Protein AF-A0A2S5TH30-F1 (afdb_monomer)

Organism: NCBI:txid2086571

Solvent-accessible surface area (backbone atoms only — not comparable to full-atom values): 10130 Å² total; per-residue (Å²): 42,55,69,55,43,53,50,29,45,53,54,52,48,52,51,48,36,58,73,77,39,66,76,41,43,79,48,92,63,56,72,91,60,35,63,92,82,47,46,34,29,38,31,71,86,50,93,68,28,24,36,40,41,32,44,38,63,34,84,82,69,33,46,30,35,40,42,34,37,31,37,14,49,78,62,53,83,72,84,52,96,57,82,58,44,88,59,54,82,88,38,73,72,38,68,73,44,57,59,44,39,35,48,49,41,71,75,47,78,88,80,89,57,98,60,54,47,51,64,78,47,63,40,68,72,47,90,48,66,67,46,32,50,52,48,55,58,57,63,71,56,82,70,53,70,65,60,24,34,62,69,41,46,66,57,50,52,51,50,54,48,47,34,65,75,48,43,52,56,46,48,53,55,54,56,62,74,73,109

Mean predicted aligned error: 3.92 Å

pLDDT: mean 92.51, std 7.54, range [57.59, 98.75]

Secondary structure (DSSP, 8-state):
--HHHHHHHHHHHHHHHHHH-TT-EEE---TTTS-TT-EEEEE--SSS-EEEEEEEE-SSS-SEEEEEEEEETTSSS---SSSS-SS-TTSHHHHH-SEEEEEGGGGS---S-SSSSEES-GGGG-S-HHHHHHHHHHTTSPPPHHHHHHHHHHHHHHHHHHIIIIIHHHHHHHHHTT-

Foldseek 3Di:
DAPLLLVLQVVLLVVCCVPPVVLWDWDDDDVQADPPSKIWTWRQPAPQWIWIWIWAQDPPPFRWIWIKTATASVHDRDPDPDPQDPDDLPDPVQLPDNTHIDTLLVVDPDPVAPDSTQGLQSLCVDPDPVSVVVVVVVSVDDDDNVRSNVSNVVRSVVVVVSCVPPRVVSNVVSSVVND

Radius of gyration: 16.74 Å; Cα contacts (8 Å, |Δi|>4): 263; chains: 1; bounding box: 40×34×46 Å

Structure (mmCIF, N/CA/C/O backbone):
data_AF-A0A2S5TH30-F1
#
_entry.id   AF-A0A2S5TH30-F1
#
loop_
_atom_site.group_PDB
_atom_site.id
_atom_site.type_symbol
_atom_site.label_atom_id
_atom_site.label_alt_id
_atom_site.label_comp_id
_atom_site.label_asym_id
_atom_site.label_entity_id
_atom_site.label_seq_id
_atom_site.pdbx_PDB_ins_code
_atom_site.Cartn_x
_atom_site.Cartn_y
_atom_site.Cartn_z
_atom_site.occupancy
_atom_site.B_iso_or_equiv
_atom_site.auth_seq_id
_atom_site.auth_comp_id
_atom_site.auth_asym_id
_atom_site.auth_atom_id
_atom_site.pdbx_PDB_model_num
ATOM 1 N N . MET A 1 1 ? -2.660 1.233 14.590 1.00 87.75 1 MET A N 1
ATOM 2 C CA . MET A 1 1 ? -4.070 1.428 14.169 1.00 87.75 1 MET A CA 1
ATOM 3 C C . MET A 1 1 ? -5.035 0.626 15.040 1.00 87.75 1 MET A C 1
ATOM 5 O O . MET A 1 1 ? -4.739 -0.520 15.368 1.00 87.75 1 MET A O 1
ATOM 9 N N . ARG A 1 2 ? -6.202 1.195 15.389 1.00 89.25 2 ARG A N 1
ATOM 10 C CA . ARG A 1 2 ? -7.304 0.477 16.066 1.00 89.25 2 ARG A CA 1
ATOM 11 C C . ARG A 1 2 ? -7.704 -0.798 15.318 1.00 89.25 2 ARG A C 1
ATOM 13 O O . ARG A 1 2 ? -7.689 -0.841 14.087 1.00 89.25 2 ARG A O 1
ATOM 20 N N . LYS A 1 3 ? -8.109 -1.837 16.054 1.00 90.62 3 LYS A N 1
ATOM 21 C CA . LYS A 1 3 ? -8.447 -3.153 15.484 1.00 90.62 3 LYS A CA 1
ATOM 22 C C . LYS A 1 3 ? -9.591 -3.063 14.472 1.00 90.62 3 LYS A C 1
ATOM 24 O O . LYS A 1 3 ? -9.526 -3.699 13.419 1.00 90.62 3 LYS A O 1
ATOM 29 N N . GLU A 1 4 ? -10.613 -2.278 14.788 1.00 93.25 4 GLU A N 1
ATOM 30 C CA . GLU A 1 4 ? -11.811 -2.063 13.979 1.00 93.25 4 GLU A CA 1
ATOM 31 C C . GLU A 1 4 ? -11.456 -1.389 12.652 1.00 93.25 4 GLU A C 1
ATOM 33 O O . GLU A 1 4 ? -11.849 -1.870 11.590 1.00 93.25 4 GLU A O 1
ATOM 38 N N . TYR A 1 5 ? -10.631 -0.340 12.702 1.00 94.12 5 TYR A N 1
ATOM 39 C CA . TYR A 1 5 ? -10.093 0.320 11.515 1.00 94.12 5 TYR A CA 1
ATOM 40 C C . TYR A 1 5 ? -9.194 -0.599 10.701 1.00 94.12 5 TYR A C 1
ATOM 42 O O . TYR A 1 5 ? -9.354 -0.672 9.490 1.00 94.12 5 TYR A O 1
ATOM 50 N N . GLY A 1 6 ? -8.311 -1.370 11.339 1.00 94.56 6 GLY A N 1
ATOM 51 C CA . GLY A 1 6 ? -7.455 -2.317 10.625 1.00 94.56 6 GLY A CA 1
ATOM 52 C C . GLY A 1 6 ? -8.261 -3.394 9.899 1.00 94.56 6 GLY A C 1
ATOM 53 O O . GLY A 1 6 ? -7.914 -3.790 8.787 1.00 94.56 6 GLY A O 1
ATOM 54 N N . ALA A 1 7 ? -9.351 -3.870 10.506 1.00 95.50 7 ALA A N 1
ATOM 55 C CA . ALA A 1 7 ? -10.270 -4.804 9.864 1.00 95.50 7 ALA A CA 1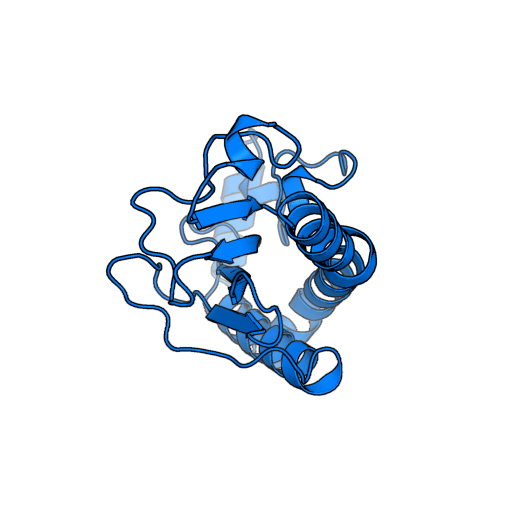
ATOM 56 C C . ALA A 1 7 ? -11.011 -4.153 8.687 1.00 95.50 7 ALA A C 1
ATOM 58 O O . ALA A 1 7 ? -11.010 -4.723 7.596 1.00 95.50 7 ALA A O 1
ATOM 59 N N . ALA A 1 8 ? -11.579 -2.960 8.891 1.00 97.38 8 ALA A N 1
ATOM 60 C CA . ALA A 1 8 ? -12.262 -2.199 7.849 1.00 97.38 8 ALA A CA 1
ATOM 61 C C . ALA A 1 8 ? -11.341 -1.890 6.661 1.00 97.38 8 ALA A C 1
ATOM 63 O O . ALA A 1 8 ? -11.720 -2.139 5.522 1.00 97.38 8 ALA A O 1
ATOM 64 N N . LEU A 1 9 ? -10.117 -1.427 6.928 1.00 98.12 9 LEU A N 1
ATOM 65 C CA . LEU A 1 9 ? -9.097 -1.126 5.927 1.00 98.12 9 LEU A CA 1
ATOM 66 C C . LEU A 1 9 ? -8.823 -2.335 5.038 1.00 98.12 9 LEU A C 1
ATOM 68 O O . LEU A 1 9 ? -8.929 -2.233 3.822 1.00 98.12 9 LEU A O 1
ATOM 72 N N . ARG A 1 10 ? -8.511 -3.493 5.630 1.00 97.81 10 ARG A N 1
ATOM 73 C CA . ARG A 1 10 ? -8.211 -4.704 4.854 1.00 97.81 10 ARG A CA 1
ATOM 74 C C . ARG A 1 10 ? -9.408 -5.176 4.033 1.00 97.81 10 ARG A C 1
ATOM 76 O O . ARG A 1 10 ? -9.220 -5.582 2.894 1.00 97.81 10 ARG A O 1
ATOM 83 N N . GLU A 1 11 ? -10.615 -5.126 4.596 1.00 98.19 11 GLU A N 1
ATOM 84 C CA . GLU A 1 11 ? -11.841 -5.533 3.898 1.00 98.19 11 GLU A CA 1
ATOM 85 C C . GLU A 1 11 ? -12.137 -4.615 2.703 1.00 98.19 11 GLU A C 1
ATOM 87 O O . GLU A 1 11 ? -12.377 -5.095 1.596 1.00 98.19 11 GLU A O 1
ATOM 92 N N . LEU A 1 12 ? -12.080 -3.299 2.918 1.00 98.62 12 LEU A N 1
ATOM 93 C CA . LEU A 1 12 ? -12.298 -2.291 1.884 1.00 98.62 12 LEU A CA 1
ATOM 94 C C . LEU A 1 12 ? -11.240 -2.369 0.788 1.00 98.62 12 LEU A C 1
ATOM 96 O O . LEU A 1 12 ? -11.580 -2.421 -0.391 1.00 98.62 12 LEU A O 1
ATOM 100 N N . PHE A 1 13 ? -9.968 -2.424 1.177 1.00 98.56 13 PHE A N 1
ATOM 101 C CA . PHE A 1 13 ? -8.856 -2.462 0.240 1.00 98.56 13 PHE A CA 1
ATOM 102 C C . PHE A 1 13 ? -8.888 -3.733 -0.614 1.00 98.56 13 PHE A C 1
ATOM 104 O O . PHE A 1 13 ? -8.791 -3.647 -1.833 1.00 98.56 13 PHE A O 1
ATOM 111 N N . ALA A 1 14 ? -9.105 -4.906 -0.006 1.00 98.44 14 ALA A N 1
ATOM 112 C CA . ALA A 1 14 ? -9.215 -6.166 -0.742 1.00 98.44 14 ALA A CA 1
ATOM 113 C C . ALA A 1 14 ? -10.413 -6.174 -1.706 1.00 98.44 14 ALA A C 1
ATOM 115 O O . ALA A 1 14 ? -10.298 -6.661 -2.832 1.00 98.44 14 ALA A O 1
ATOM 116 N N . ALA A 1 15 ? -11.554 -5.605 -1.296 1.00 98.38 15 ALA A N 1
ATOM 117 C CA . ALA A 1 15 ? -12.715 -5.470 -2.172 1.00 98.38 15 ALA A CA 1
ATOM 118 C C . ALA A 1 15 ? -12.395 -4.605 -3.401 1.00 98.38 15 ALA A C 1
ATOM 120 O O . ALA A 1 15 ? -12.656 -5.036 -4.521 1.00 98.38 15 ALA A O 1
ATOM 121 N N . ARG A 1 16 ? -11.771 -3.438 -3.197 1.00 98.31 16 ARG A N 1
ATOM 122 C CA . ARG A 1 16 ? -11.368 -2.518 -4.271 1.00 98.31 16 ARG A CA 1
ATOM 123 C C . ARG A 1 16 ? -10.307 -3.138 -5.190 1.00 98.31 16 ARG A C 1
ATOM 125 O O . ARG A 1 16 ? -10.449 -3.059 -6.406 1.00 98.31 16 ARG A O 1
ATOM 132 N N . MET A 1 17 ? -9.306 -3.836 -4.638 1.00 98.44 17 MET A N 1
ATOM 133 C CA . MET A 1 17 ? -8.313 -4.584 -5.430 1.00 98.44 17 MET A CA 1
ATOM 134 C C . MET A 1 17 ? -9.002 -5.579 -6.365 1.00 98.44 17 MET A C 1
ATOM 136 O O . MET A 1 17 ? -8.733 -5.590 -7.563 1.00 98.44 17 MET A O 1
ATOM 140 N N . LYS A 1 18 ? -9.950 -6.3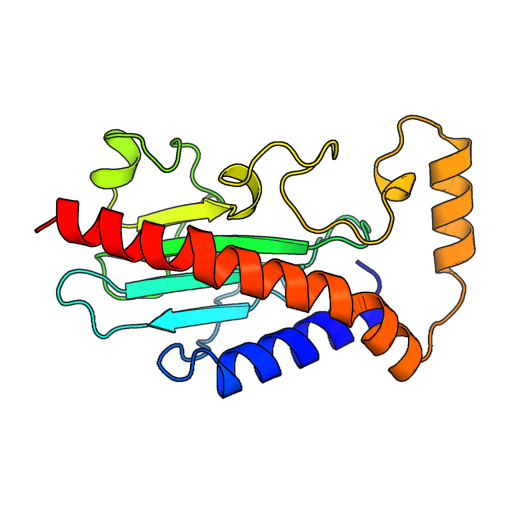64 -5.841 1.00 98.06 18 LYS A N 1
ATOM 141 C CA . LYS A 1 18 ? -10.691 -7.355 -6.627 1.00 98.06 18 LYS A CA 1
ATOM 142 C C . LYS A 1 18 ? -11.537 -6.724 -7.738 1.00 98.06 18 LYS A C 1
ATOM 144 O O . LYS A 1 18 ? -11.663 -7.326 -8.801 1.00 98.06 18 LYS A O 1
ATOM 149 N N . THR A 1 19 ? -12.157 -5.569 -7.494 1.00 98.06 19 THR A N 1
ATOM 150 C CA . THR A 1 19 ? -13.070 -4.943 -8.462 1.00 98.06 19 THR A CA 1
ATOM 151 C C . THR A 1 19 ? -12.361 -4.082 -9.499 1.00 98.06 19 THR A C 1
ATOM 153 O O . THR A 1 19 ? -12.755 -4.099 -10.659 1.00 98.06 19 THR A O 1
ATOM 156 N N . GLU A 1 20 ? -11.340 -3.323 -9.103 1.00 98.00 20 GLU A N 1
ATOM 157 C CA . GLU A 1 20 ? -10.690 -2.332 -9.975 1.00 98.00 20 GLU A CA 1
ATOM 158 C C . GLU A 1 20 ? -9.361 -2.796 -10.547 1.00 98.00 20 GLU A C 1
ATOM 160 O O . GLU A 1 20 ? -8.982 -2.355 -11.628 1.00 98.00 20 GLU A O 1
ATOM 165 N N . LEU A 1 21 ? -8.652 -3.680 -9.845 1.00 97.75 21 LEU A N 1
ATOM 166 C CA . LEU A 1 21 ? -7.325 -4.153 -10.226 1.00 97.75 21 LEU A CA 1
ATOM 167 C C . LEU A 1 21 ? -7.297 -5.692 -10.300 1.00 97.75 21 LEU A C 1
ATOM 169 O O . LEU A 1 21 ? -6.454 -6.316 -9.662 1.00 97.75 21 LEU A O 1
ATOM 173 N N . PRO A 1 22 ? -8.176 -6.340 -11.093 1.00 97.19 22 PRO A N 1
ATOM 174 C CA . PRO A 1 22 ? -8.346 -7.798 -11.075 1.00 97.19 22 PRO A CA 1
ATOM 175 C C . PRO A 1 22 ? -7.110 -8.587 -11.535 1.00 97.19 22 PRO A C 1
ATOM 177 O O . PRO A 1 22 ? -6.985 -9.764 -11.213 1.00 97.19 22 PRO A O 1
ATOM 180 N N . ALA A 1 23 ? -6.188 -7.952 -12.268 1.00 97.12 23 ALA A N 1
ATOM 181 C CA . ALA A 1 23 ? -4.901 -8.545 -12.641 1.00 97.12 23 ALA A CA 1
ATOM 182 C C . ALA A 1 23 ? -3.924 -8.672 -11.453 1.00 97.12 23 ALA A C 1
ATOM 184 O O . ALA A 1 23 ? -2.906 -9.351 -11.559 1.00 97.12 23 ALA A O 1
ATOM 185 N N . TRP A 1 24 ? -4.218 -8.016 -10.328 1.00 98.12 24 TRP A N 1
ATOM 186 C CA . TRP A 1 24 ? -3.404 -8.037 -9.121 1.00 98.12 24 TRP A CA 1
ATOM 187 C C . TRP A 1 24 ? -3.980 -9.039 -8.126 1.00 98.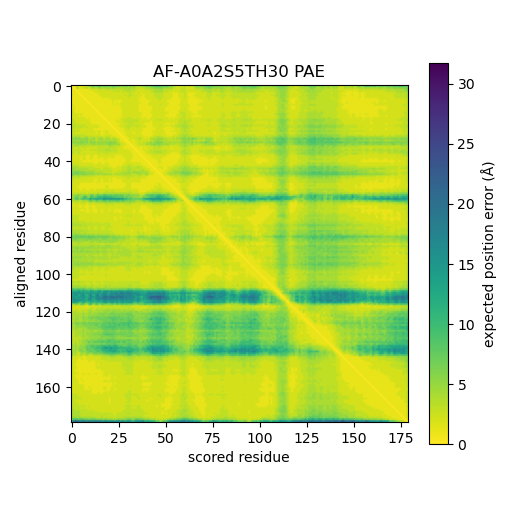12 24 TRP A C 1
ATOM 189 O O . TRP A 1 24 ? -5.024 -8.810 -7.511 1.00 98.12 24 TRP A O 1
ATOM 199 N N . ARG A 1 25 ? -3.285 -10.160 -7.937 1.00 97.75 25 ARG A N 1
ATOM 200 C CA . ARG A 1 25 ? -3.703 -11.214 -7.005 1.00 97.75 25 ARG A CA 1
ATOM 201 C C . ARG A 1 25 ? -3.049 -11.033 -5.644 1.00 97.75 25 ARG A C 1
ATOM 203 O O . ARG A 1 25 ? -1.858 -10.742 -5.557 1.00 97.75 25 ARG A O 1
ATOM 210 N N . GLU A 1 26 ? -3.814 -11.246 -4.578 1.00 98.25 26 GLU A N 1
ATOM 211 C CA . GLU A 1 26 ? -3.249 -11.333 -3.231 1.00 98.25 26 GLU A CA 1
ATOM 212 C C . GLU A 1 26 ? -2.362 -12.580 -3.132 1.00 98.25 26 GLU A C 1
ATOM 214 O O . GLU A 1 26 ? -2.734 -13.665 -3.592 1.00 98.25 26 GLU A O 1
ATOM 219 N N . VAL A 1 27 ? -1.186 -12.433 -2.528 1.00 97.62 27 VAL A N 1
ATOM 220 C CA . VAL A 1 27 ? -0.280 -13.545 -2.231 1.00 97.62 27 VAL A CA 1
ATOM 221 C C . VAL A 1 27 ? 0.068 -13.551 -0.743 1.00 97.62 27 VAL A C 1
ATOM 223 O O . VAL A 1 27 ? 0.091 -12.490 -0.111 1.00 97.62 27 VAL A O 1
ATOM 226 N N . PRO A 1 28 ? 0.357 -14.725 -0.153 1.00 95.62 28 PRO A N 1
ATOM 227 C CA . PRO A 1 28 ? 0.792 -14.791 1.233 1.00 95.62 28 PRO A CA 1
ATOM 228 C C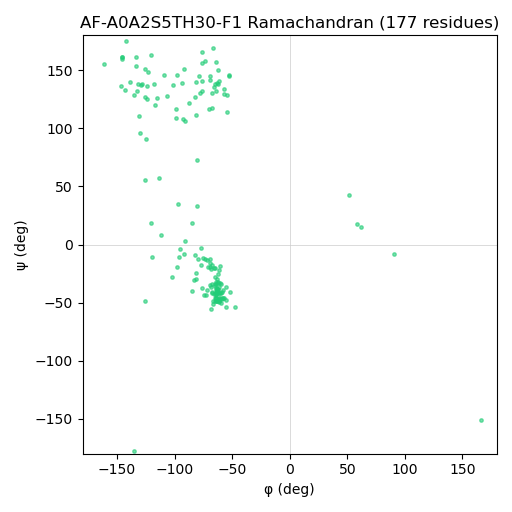 . PRO A 1 28 ? 2.042 -13.937 1.465 1.00 95.62 28 PRO A C 1
ATOM 230 O O . PRO A 1 28 ? 3.034 -14.078 0.756 1.00 95.62 28 PRO A O 1
ATOM 233 N N . ALA A 1 29 ? 1.988 -13.082 2.485 1.00 92.06 29 ALA A N 1
ATOM 234 C CA . ALA A 1 29 ? 3.092 -12.237 2.923 1.00 92.06 29 ALA A CA 1
ATOM 235 C C . ALA A 1 29 ? 3.881 -12.962 4.040 1.00 92.06 29 ALA A C 1
ATOM 237 O O . ALA A 1 29 ? 3.349 -13.129 5.145 1.00 92.06 29 ALA A O 1
ATOM 238 N N . PRO A 1 30 ? 5.109 -13.456 3.787 1.00 92.25 30 PRO A N 1
ATOM 239 C CA . PRO A 1 30 ? 5.885 -14.198 4.774 1.00 92.25 30 PRO A CA 1
ATOM 240 C C . PRO A 1 30 ? 6.247 -13.315 5.967 1.00 92.25 30 PRO A C 1
ATOM 242 O O . PRO A 1 30 ? 6.789 -12.225 5.802 1.00 92.25 30 PRO A O 1
ATOM 245 N N . LYS A 1 31 ? 6.020 -13.818 7.184 1.00 90.00 31 LYS A N 1
ATOM 246 C CA . LYS A 1 31 ? 6.262 -13.066 8.431 1.00 90.00 31 LYS A CA 1
ATOM 247 C C . LYS A 1 31 ? 7.717 -12.629 8.632 1.00 90.00 31 LYS A C 1
ATOM 249 O O . LYS A 1 31 ? 7.969 -11.750 9.443 1.00 90.00 31 LYS A O 1
ATOM 254 N N . THR A 1 32 ? 8.662 -13.247 7.923 1.00 93.62 32 THR A N 1
ATOM 255 C CA . THR A 1 32 ? 10.080 -12.864 7.940 1.00 93.62 32 THR A CA 1
ATOM 256 C C . THR A 1 32 ? 10.300 -11.462 7.371 1.00 93.62 32 THR A C 1
ATOM 258 O O . THR A 1 32 ? 11.164 -10.742 7.855 1.00 93.62 32 THR A O 1
ATOM 261 N N . TRP A 1 33 ? 9.503 -11.066 6.373 1.00 93.38 33 TRP A N 1
ATOM 262 C CA . TRP A 1 33 ? 9.696 -9.826 5.606 1.00 93.38 33 TRP A CA 1
ATOM 263 C C . TRP A 1 33 ? 8.506 -8.862 5.711 1.00 93.38 33 TRP A C 1
ATOM 265 O O . TRP A 1 33 ? 8.589 -7.707 5.286 1.00 93.38 33 TRP A O 1
ATOM 275 N N . PHE A 1 34 ? 7.391 -9.332 6.276 1.00 94.94 34 PHE A N 1
ATOM 276 C CA . PHE A 1 34 ? 6.127 -8.610 6.357 1.00 94.94 34 PHE A CA 1
ATOM 277 C C . PHE A 1 34 ? 5.566 -8.595 7.776 1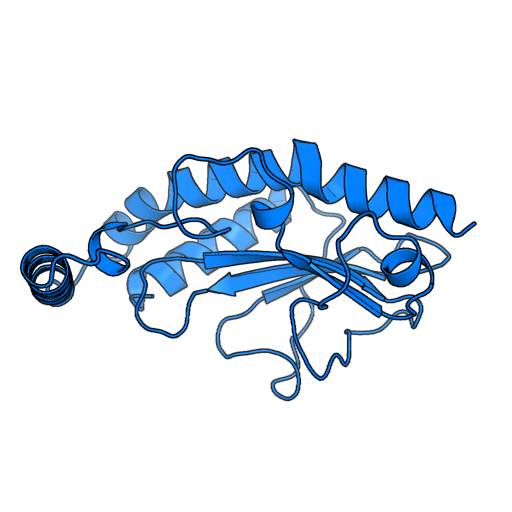.00 94.94 34 PHE A C 1
ATOM 279 O O . PHE A 1 34 ? 5.557 -9.609 8.481 1.00 94.94 34 PHE A O 1
ATOM 286 N N . PHE A 1 35 ? 5.064 -7.432 8.187 1.00 92.56 35 PHE A N 1
ATOM 287 C CA . PHE A 1 35 ? 4.467 -7.240 9.501 1.00 92.56 35 PHE A CA 1
ATOM 288 C C . PHE A 1 35 ? 3.052 -7.833 9.583 1.00 92.56 35 PHE A C 1
ATOM 290 O O . PHE A 1 35 ? 2.346 -7.971 8.577 1.00 92.56 35 PHE A O 1
ATOM 297 N N . PRO A 1 36 ? 2.582 -8.176 10.797 1.00 91.69 36 PRO A N 1
ATOM 298 C CA . PRO A 1 36 ? 1.214 -8.632 10.994 1.00 91.69 36 PRO A CA 1
ATOM 299 C C . PRO A 1 36 ? 0.182 -7.643 10.442 1.00 91.69 36 PRO A C 1
ATOM 301 O O . PRO A 1 36 ? 0.173 -6.469 10.789 1.00 91.69 36 PRO A O 1
ATOM 304 N N . GLY A 1 37 ? -0.745 -8.144 9.624 1.00 93.44 37 GLY A N 1
ATOM 305 C CA . GLY A 1 37 ? -1.830 -7.336 9.062 1.00 93.44 37 GLY A CA 1
ATOM 306 C C . GLY A 1 37 ? -1.515 -6.691 7.715 1.00 93.44 37 GLY A C 1
ATOM 307 O O . GLY A 1 37 ? -2.452 -6.202 7.082 1.00 93.44 37 GLY A O 1
ATOM 308 N N . GLU A 1 38 ? -0.271 -6.758 7.244 1.00 96.75 38 GLU A N 1
ATOM 309 C CA . GLU A 1 38 ? 0.064 -6.380 5.874 1.00 96.75 38 GLU A CA 1
ATOM 310 C C . GLU A 1 38 ? -0.614 -7.301 4.849 1.00 96.75 38 GLU A C 1
ATOM 312 O O . GLU A 1 38 ? -1.025 -8.435 5.149 1.00 96.75 38 GLU A O 1
ATOM 317 N N . ARG A 1 39 ? -0.768 -6.789 3.628 1.00 98.00 39 ARG A N 1
ATOM 318 C CA . ARG A 1 39 ? -1.291 -7.534 2.476 1.00 98.00 39 ARG A CA 1
ATOM 319 C C . ARG A 1 39 ? -0.419 -7.253 1.268 1.00 98.00 39 ARG A C 1
ATOM 321 O O . ARG A 1 39 ? -0.183 -6.088 0.964 1.00 98.00 39 ARG A O 1
ATOM 328 N N . LEU A 1 40 ? 0.032 -8.308 0.599 1.00 98.50 40 LEU A N 1
ATOM 329 C CA . LEU A 1 40 ? 0.836 -8.219 -0.613 1.00 98.50 40 LEU A CA 1
ATOM 330 C C . LEU A 1 40 ? -0.025 -8.614 -1.811 1.00 98.50 40 LEU A C 1
ATOM 332 O O . LEU A 1 40 ? -0.623 -9.689 -1.826 1.00 98.50 40 LEU A O 1
ATOM 336 N N . TYR A 1 41 ? -0.047 -7.753 -2.818 1.00 98.75 41 TYR A N 1
ATOM 337 C CA . TYR A 1 41 ? -0.685 -7.999 -4.100 1.00 98.75 41 TYR A CA 1
ATOM 338 C C . TYR A 1 41 ? 0.365 -7.959 -5.199 1.00 98.75 41 TYR A C 1
ATOM 340 O O . TYR A 1 41 ? 1.255 -7.105 -5.191 1.00 98.75 41 TYR A O 1
ATOM 348 N N . VAL A 1 42 ? 0.253 -8.892 -6.138 1.00 98.50 42 VAL A N 1
ATOM 349 C CA . VAL A 1 42 ? 1.226 -9.088 -7.210 1.00 98.50 42 VAL A CA 1
ATOM 350 C C . VAL A 1 42 ? 0.529 -9.103 -8.559 1.00 98.50 42 VAL A C 1
ATOM 352 O O . VAL A 1 42 ? -0.503 -9.760 -8.711 1.00 98.50 42 VAL A O 1
ATOM 355 N N . ARG A 1 43 ? 1.140 -8.439 -9.540 1.00 98.19 43 ARG A N 1
ATOM 356 C CA . ARG A 1 43 ? 0.878 -8.646 -10.969 1.00 98.19 43 ARG A CA 1
ATOM 357 C C . ARG A 1 43 ? 2.142 -9.204 -11.629 1.00 98.19 43 ARG A C 1
ATOM 359 O O . ARG A 1 43 ? 3.224 -8.638 -11.475 1.00 98.19 43 ARG A O 1
ATOM 366 N N . ASP A 1 44 ? 2.019 -10.331 -12.321 1.00 96.69 44 ASP A N 1
ATOM 367 C CA . ASP A 1 44 ? 3.135 -11.150 -12.824 1.00 96.69 44 ASP A CA 1
ATOM 368 C C . ASP A 1 44 ? 3.151 -11.320 -14.354 1.00 96.69 44 ASP A C 1
ATOM 370 O O . ASP A 1 44 ? 3.839 -12.193 -14.881 1.00 96.69 44 ASP A O 1
ATOM 374 N N . ASP A 1 45 ? 2.441 -10.451 -15.071 1.00 94.94 45 ASP A N 1
ATOM 375 C CA . ASP A 1 45 ? 2.387 -10.413 -16.537 1.00 94.94 45 ASP A CA 1
ATOM 376 C C . ASP A 1 45 ? 3.625 -9.776 -17.195 1.00 94.94 45 ASP A C 1
ATOM 378 O O . ASP A 1 45 ? 3.881 -9.997 -18.379 1.00 94.94 45 ASP A O 1
ATOM 382 N N . HIS A 1 46 ? 4.426 -9.015 -16.442 1.00 95.12 46 HIS A N 1
ATOM 383 C CA . HIS A 1 46 ? 5.615 -8.360 -16.976 1.00 95.12 46 HIS A CA 1
ATOM 384 C C . HIS A 1 46 ? 6.776 -9.362 -17.164 1.00 95.12 46 HIS A C 1
ATOM 386 O O . HIS A 1 46 ? 7.128 -10.107 -16.239 1.00 95.12 46 HIS A O 1
ATOM 392 N N . PRO A 1 47 ? 7.455 -9.371 -18.330 1.00 94.00 47 PRO A N 1
ATOM 393 C CA . PRO A 1 47 ? 8.471 -10.377 -18.638 1.00 94.00 47 PRO A CA 1
ATOM 394 C C . PRO A 1 47 ? 9.694 -10.311 -17.720 1.00 94.00 47 PRO A C 1
ATOM 396 O O . PRO A 1 47 ? 10.319 -11.345 -17.484 1.00 94.00 47 PRO A O 1
ATOM 399 N N . LEU A 1 48 ? 10.018 -9.137 -17.173 1.00 94.12 48 LEU A N 1
ATOM 400 C CA . LEU A 1 48 ? 11.236 -8.928 -16.382 1.00 94.12 48 LEU A CA 1
ATOM 401 C C . LEU A 1 48 ? 11.040 -8.987 -14.864 1.00 94.12 48 LEU A C 1
ATOM 403 O O . LEU A 1 48 ? 12.026 -9.144 -14.152 1.00 94.12 48 LEU A O 1
ATOM 407 N N . ALA A 1 49 ? 9.818 -8.831 -14.347 1.00 97.56 49 ALA A N 1
ATOM 408 C CA . ALA A 1 49 ? 9.616 -8.657 -12.911 1.00 97.56 49 ALA A CA 1
ATOM 409 C C . ALA A 1 49 ? 8.180 -8.947 -12.471 1.00 97.56 49 ALA A C 1
ATOM 411 O O . ALA A 1 49 ? 7.235 -8.789 -13.238 1.00 97.56 49 ALA A O 1
ATOM 412 N N . TRP A 1 50 ? 8.021 -9.301 -11.201 1.00 98.06 50 TRP A N 1
ATOM 413 C CA . TRP A 1 50 ? 6.762 -9.118 -10.491 1.00 98.06 50 TRP A CA 1
ATOM 414 C C . TRP A 1 50 ? 6.585 -7.655 -10.120 1.00 98.06 50 TRP A C 1
ATOM 416 O O . TRP A 1 50 ? 7.535 -7.003 -9.692 1.00 98.06 50 TRP A O 1
ATOM 426 N N . GLN A 1 51 ? 5.360 -7.172 -10.240 1.00 98.38 51 GLN A N 1
ATOM 427 C CA . GLN A 1 51 ? 4.943 -5.843 -9.814 1.00 98.38 51 GLN A CA 1
ATOM 428 C C . GLN A 1 51 ? 4.215 -5.973 -8.488 1.00 98.38 51 GLN A C 1
ATOM 430 O O . GLN A 1 51 ? 3.429 -6.904 -8.308 1.00 98.38 51 GLN A O 1
ATOM 435 N N . LEU A 1 52 ? 4.498 -5.071 -7.554 1.00 98.44 52 LEU A N 1
ATOM 436 C CA . LEU A 1 52 ? 4.145 -5.242 -6.148 1.00 98.44 52 LEU A CA 1
ATOM 437 C C . LEU A 1 52 ? 3.309 -4.063 -5.647 1.00 98.44 52 LEU A C 1
ATOM 439 O O . LEU A 1 52 ? 3.653 -2.909 -5.896 1.00 98.44 52 LEU A O 1
ATOM 443 N N . ILE A 1 53 ? 2.249 -4.369 -4.897 1.00 98.69 53 ILE A N 1
ATOM 444 C CA . ILE A 1 53 ? 1.525 -3.431 -4.032 1.00 98.69 53 ILE A CA 1
ATOM 445 C C . ILE A 1 53 ? 1.482 -4.042 -2.636 1.00 98.69 53 ILE A C 1
ATOM 447 O O . ILE A 1 53 ? 1.010 -5.168 -2.463 1.00 98.69 53 ILE A O 1
ATOM 451 N N . VAL A 1 54 ? 1.920 -3.296 -1.627 1.00 98.31 54 VAL A N 1
ATOM 452 C CA . VAL A 1 54 ? 1.832 -3.703 -0.224 1.00 98.31 54 VAL A CA 1
ATOM 453 C C . VAL A 1 54 ? 0.946 -2.732 0.534 1.00 98.31 54 VAL A C 1
ATOM 455 O O . VAL A 1 54 ? 1.257 -1.550 0.638 1.00 98.31 54 VAL A O 1
ATOM 458 N N . LEU A 1 55 ? -0.140 -3.234 1.113 1.00 98.38 55 LEU A N 1
ATOM 459 C CA . LEU A 1 55 ? -0.911 -2.498 2.109 1.00 98.38 55 LEU A CA 1
ATOM 460 C C . LEU A 1 55 ? -0.243 -2.649 3.475 1.00 98.38 55 LEU A C 1
ATOM 462 O O . LEU A 1 55 ? -0.063 -3.772 3.955 1.00 98.38 55 LEU A O 1
ATOM 466 N N . GLN A 1 56 ? 0.032 -1.520 4.121 1.00 96.00 56 GLN A N 1
ATOM 467 C CA . GLN A 1 56 ? 0.756 -1.437 5.384 1.00 96.00 56 GLN A CA 1
ATOM 468 C C . GLN A 1 56 ? -0.036 -0.681 6.457 1.00 96.00 56 GLN A C 1
ATOM 470 O O . GLN A 1 56 ? 0.085 0.539 6.572 1.00 96.00 56 GLN A O 1
ATOM 475 N N . PRO A 1 57 ? -0.853 -1.367 7.273 1.00 95.19 57 PRO A N 1
ATOM 476 C CA . PRO A 1 57 ? -1.457 -0.745 8.448 1.00 95.19 57 PRO A CA 1
ATOM 477 C C . PRO A 1 57 ? -0.378 -0.295 9.445 1.00 95.19 57 PRO A C 1
ATOM 479 O O . PRO A 1 57 ? 0.570 -1.037 9.702 1.00 95.19 57 PRO A O 1
ATOM 482 N N . ASP A 1 58 ? -0.527 0.889 10.041 1.00 91.12 58 ASP A N 1
ATOM 483 C CA . ASP A 1 58 ? 0.411 1.366 11.059 1.00 91.12 58 ASP A CA 1
ATOM 484 C C . ASP A 1 58 ? 0.324 0.511 12.338 1.00 91.12 58 ASP A C 1
ATOM 486 O O . ASP A 1 58 ? -0.762 0.257 12.879 1.00 91.12 58 ASP A O 1
ATOM 490 N N . MET A 1 59 ? 1.489 0.074 12.821 1.00 81.75 59 MET A N 1
ATOM 491 C CA . MET A 1 59 ? 1.641 -0.806 13.985 1.00 81.75 59 MET A CA 1
ATOM 492 C C . MET A 1 59 ? 1.929 -0.053 15.292 1.00 81.75 59 MET A C 1
ATOM 494 O O . MET A 1 59 ? 1.883 -0.665 16.354 1.00 81.75 59 MET A O 1
ATOM 498 N N . LYS A 1 60 ? 2.221 1.251 15.240 1.00 78.00 60 LYS A N 1
ATOM 499 C CA . LYS A 1 60 ? 2.632 2.089 16.381 1.00 78.00 60 LYS A CA 1
ATOM 500 C C . LYS A 1 60 ? 1.458 2.860 16.983 1.00 78.00 60 LYS A C 1
ATOM 502 O O . LYS A 1 60 ? 1.600 3.998 17.410 1.00 78.00 60 LYS A O 1
ATOM 507 N N . ASP A 1 61 ? 0.278 2.249 16.976 1.00 71.81 61 ASP A N 1
ATOM 508 C CA . ASP A 1 61 ? -0.950 2.867 17.478 1.00 71.81 61 ASP A CA 1
ATOM 509 C C . ASP A 1 61 ? -1.345 4.187 16.805 1.00 71.81 61 ASP A C 1
ATOM 511 O O . ASP A 1 61 ? -2.247 4.867 17.283 1.00 71.81 61 ASP A O 1
ATOM 515 N N . HIS A 1 62 ? -0.811 4.523 15.633 1.00 83.38 62 HIS A N 1
ATOM 516 C CA . HIS A 1 62 ? -1.410 5.586 14.836 1.00 83.38 62 HIS A CA 1
ATOM 517 C C . HIS A 1 62 ? -2.591 5.013 14.058 1.00 83.38 62 HIS A C 1
ATOM 519 O O . HIS A 1 62 ? -2.560 3.870 13.587 1.00 83.38 62 HIS A O 1
ATOM 525 N N . ASP A 1 63 ? -3.683 5.766 13.957 1.00 89.75 63 ASP A N 1
ATOM 526 C CA . ASP A 1 63 ? -4.760 5.413 13.032 1.00 89.75 63 ASP A CA 1
ATOM 527 C C . ASP A 1 63 ? -4.340 5.881 11.644 1.00 89.75 63 ASP A C 1
ATOM 529 O O . ASP A 1 63 ? -4.799 6.899 11.147 1.00 89.75 63 ASP A O 1
ATOM 533 N N . ALA A 1 64 ? -3.384 5.161 11.065 1.00 93.25 64 ALA A N 1
ATOM 534 C CA . ALA A 1 64 ? -2.799 5.474 9.776 1.00 93.25 64 ALA A CA 1
ATOM 535 C C . ALA A 1 64 ? -2.433 4.198 9.017 1.00 93.25 64 ALA A C 1
ATOM 537 O O . ALA A 1 64 ? -2.321 3.116 9.604 1.00 93.25 64 ALA A O 1
ATOM 538 N N . PHE A 1 65 ? -2.244 4.315 7.710 1.00 95.75 65 PHE A N 1
ATOM 539 C CA . PHE A 1 65 ? -1.665 3.256 6.892 1.00 95.75 65 PHE A CA 1
ATOM 540 C C . PHE A 1 65 ? -0.824 3.836 5.760 1.00 95.75 65 PHE A C 1
ATOM 542 O O . PHE A 1 65 ? -0.966 4.998 5.382 1.00 95.75 65 PHE A O 1
ATOM 549 N N . ASN A 1 66 ? 0.036 2.993 5.206 1.00 95.88 66 ASN A N 1
ATOM 550 C CA . ASN A 1 66 ? 0.840 3.276 4.032 1.00 95.88 66 ASN A CA 1
ATOM 551 C C . ASN A 1 66 ? 0.523 2.266 2.930 1.00 95.88 66 ASN A C 1
ATOM 553 O O . ASN A 1 66 ? -0.035 1.190 3.172 1.00 95.88 66 ASN A O 1
ATOM 557 N N . ILE A 1 67 ? 0.916 2.630 1.717 1.00 97.75 67 ILE A N 1
ATOM 558 C CA . ILE A 1 67 ? 0.963 1.729 0.575 1.00 97.75 67 ILE A CA 1
ATOM 559 C C . ILE A 1 67 ? 2.382 1.779 0.046 1.00 97.75 67 ILE A C 1
ATOM 561 O O . ILE A 1 67 ? 2.881 2.863 -0.257 1.00 97.75 67 ILE A O 1
ATOM 565 N N . GLU A 1 68 ? 3.018 0.622 -0.064 1.00 97.75 68 GLU A N 1
ATOM 566 C CA . GLU A 1 68 ? 4.267 0.487 -0.803 1.00 97.75 68 GLU A CA 1
ATOM 567 C C . GLU A 1 68 ? 3.984 -0.053 -2.201 1.00 97.75 68 GLU A C 1
ATOM 569 O O . GLU A 1 68 ? 3.073 -0.860 -2.398 1.00 97.75 68 GLU A O 1
ATOM 574 N N . ILE A 1 69 ? 4.776 0.391 -3.167 1.00 98.06 69 ILE A N 1
ATOM 575 C CA . ILE A 1 69 ? 4.738 -0.084 -4.547 1.00 98.06 69 ILE A CA 1
ATOM 576 C C . ILE A 1 69 ? 6.154 -0.365 -5.034 1.00 98.06 69 ILE A C 1
ATOM 578 O O . ILE A 1 69 ? 7.113 0.227 -4.537 1.00 98.06 69 ILE A O 1
ATOM 582 N N . GLY A 1 70 ? 6.300 -1.262 -6.003 1.00 98.00 70 GLY A N 1
ATOM 583 C CA . GLY A 1 70 ? 7.615 -1.573 -6.548 1.00 98.00 70 GLY A CA 1
ATOM 584 C C . GLY A 1 70 ? 7.651 -2.833 -7.394 1.00 98.00 70 GLY A C 1
ATOM 585 O O . GLY A 1 70 ? 6.653 -3.207 -8.015 1.00 98.00 70 GLY A O 1
ATOM 586 N N . TRP A 1 71 ? 8.808 -3.492 -7.413 1.00 98.31 71 TRP A N 1
ATOM 587 C CA . TRP A 1 71 ? 9.050 -4.674 -8.234 1.00 98.31 71 TRP A CA 1
ATOM 588 C C . TRP A 1 71 ? 9.984 -5.699 -7.578 1.00 98.31 71 TRP A C 1
ATOM 590 O O . TRP A 1 71 ? 10.785 -5.380 -6.698 1.00 98.31 71 TRP A O 1
ATOM 600 N N . SER A 1 72 ? 9.911 -6.937 -8.070 1.00 98.12 72 SER A N 1
ATOM 601 C CA . SER A 1 72 ? 10.922 -7.983 -7.872 1.00 98.12 72 SER A CA 1
ATOM 602 C C . SER A 1 72 ? 11.273 -8.627 -9.215 1.00 98.12 72 SER A C 1
ATOM 604 O O . SER A 1 72 ? 10.473 -9.357 -9.806 1.00 98.12 72 SER A O 1
ATOM 606 N N . ARG A 1 73 ? 12.492 -8.384 -9.704 1.00 97.31 73 ARG A N 1
ATOM 607 C CA . ARG A 1 73 ? 13.063 -8.999 -10.918 1.00 97.31 73 ARG A CA 1
ATOM 608 C C . ARG A 1 73 ? 13.361 -10.485 -10.736 1.00 97.31 73 ARG A C 1
ATOM 610 O O . ARG A 1 73 ? 13.483 -11.218 -11.711 1.00 97.31 73 ARG A O 1
ATOM 617 N N . LEU A 1 74 ? 13.399 -10.941 -9.487 1.00 97.38 74 LEU A N 1
ATOM 618 C CA . LEU A 1 74 ? 13.530 -12.350 -9.127 1.00 97.38 74 LEU A CA 1
ATOM 619 C C . LEU A 1 74 ? 12.211 -13.124 -9.292 1.00 97.38 74 LEU A C 1
ATOM 621 O O . LEU A 1 74 ? 12.191 -14.335 -9.084 1.00 97.38 74 LEU A O 1
ATOM 625 N N . LYS A 1 75 ? 11.115 -12.441 -9.668 1.00 96.25 75 LYS A N 1
ATOM 626 C CA . LYS A 1 75 ? 9.778 -13.024 -9.884 1.00 96.25 75 LYS A CA 1
ATOM 627 C C . LYS A 1 75 ? 9.297 -13.866 -8.702 1.00 96.25 75 LYS A C 1
ATOM 629 O O . LYS A 1 75 ? 8.740 -14.952 -8.863 1.00 96.25 75 LYS A O 1
ATOM 634 N N . ARG A 1 76 ? 9.525 -13.345 -7.501 1.00 96.44 76 ARG A N 1
ATOM 635 C CA . ARG A 1 76 ? 9.073 -13.930 -6.241 1.00 96.44 76 ARG A CA 1
ATOM 636 C C . ARG A 1 76 ? 8.641 -12.832 -5.279 1.00 96.44 76 ARG A C 1
ATOM 638 O O . ARG A 1 76 ? 8.764 -11.643 -5.564 1.00 96.44 76 ARG A O 1
ATOM 645 N N . VAL A 1 77 ? 8.111 -13.245 -4.131 1.00 96.38 77 VAL A N 1
ATOM 646 C CA . VAL A 1 77 ? 7.877 -12.331 -3.011 1.00 96.38 77 VAL A CA 1
ATOM 647 C C . VAL A 1 77 ? 9.211 -11.667 -2.640 1.00 96.38 77 VAL A C 1
ATOM 649 O O . VAL A 1 77 ? 10.215 -12.384 -2.553 1.00 96.38 77 VAL A O 1
ATOM 652 N N . PRO A 1 78 ? 9.243 -10.336 -2.437 1.00 95.88 78 PRO A N 1
ATOM 653 C CA . PRO A 1 78 ? 10.475 -9.643 -2.099 1.00 95.88 78 PRO A CA 1
ATOM 654 C C . PRO A 1 78 ? 11.001 -10.079 -0.733 1.00 95.88 78 PRO A C 1
ATOM 656 O O . PRO A 1 78 ? 10.244 -10.209 0.233 1.00 95.88 78 PRO A O 1
ATOM 659 N N . GLU A 1 79 ? 12.313 -10.261 -0.655 1.00 95.94 79 GLU A N 1
ATOM 660 C CA . GLU A 1 79 ? 13.035 -10.678 0.551 1.00 95.94 79 GLU A CA 1
ATOM 661 C C . GLU A 1 79 ? 13.929 -9.527 1.022 1.00 95.94 79 GLU A C 1
ATOM 663 O O . GLU A 1 79 ? 15.152 -9.621 1.109 1.00 95.94 79 GLU A O 1
ATOM 668 N N . LEU A 1 80 ? 13.290 -8.383 1.270 1.00 92.94 80 LEU A N 1
ATOM 669 C CA . LEU A 1 80 ? 13.961 -7.146 1.650 1.00 92.94 80 LEU A CA 1
ATOM 670 C C . LEU A 1 80 ? 14.156 -7.085 3.166 1.00 92.94 80 LEU A C 1
ATOM 672 O O . LEU A 1 80 ? 13.188 -7.079 3.925 1.00 92.94 80 LEU A O 1
ATOM 676 N N . SER A 1 81 ? 15.410 -6.959 3.604 1.00 87.88 81 SER A N 1
ATOM 677 C CA . SER A 1 81 ? 15.774 -6.799 5.021 1.00 87.88 81 SER A CA 1
ATOM 678 C C . SER A 1 81 ? 15.296 -5.486 5.640 1.00 87.88 81 SER A C 1
ATOM 680 O O . SER A 1 81 ? 15.180 -5.390 6.861 1.00 87.88 81 SER A O 1
ATOM 682 N N . MET A 1 82 ? 14.999 -4.484 4.812 1.00 88.75 82 MET A N 1
ATOM 683 C CA . MET A 1 82 ? 14.457 -3.196 5.224 1.00 88.75 82 MET A CA 1
ATOM 684 C C . MET A 1 82 ? 13.444 -2.707 4.187 1.00 88.75 82 MET A C 1
ATOM 686 O O . MET A 1 82 ? 13.720 -2.750 2.986 1.00 88.75 82 MET A O 1
ATOM 690 N N . ARG A 1 83 ? 12.274 -2.255 4.660 1.00 92.25 83 ARG A N 1
ATOM 691 C CA . ARG A 1 83 ? 11.223 -1.646 3.834 1.00 92.25 83 ARG A CA 1
ATOM 692 C C . ARG A 1 83 ? 10.715 -0.329 4.447 1.00 92.25 83 ARG A C 1
ATOM 694 O O . ARG A 1 83 ? 10.518 -0.284 5.668 1.00 92.25 83 ARG A O 1
ATOM 701 N N . PRO A 1 84 ? 10.491 0.721 3.633 1.00 93.56 84 PRO A N 1
ATOM 702 C CA . PRO A 1 84 ? 10.802 0.795 2.201 1.00 93.56 84 PRO A CA 1
ATOM 703 C C . PRO A 1 84 ? 12.317 0.766 1.934 1.00 93.56 84 PRO A C 1
ATOM 705 O O . PRO A 1 84 ? 13.125 0.868 2.860 1.00 93.56 84 PRO A O 1
ATOM 708 N N . CYS A 1 85 ? 12.705 0.597 0.671 1.00 95.56 85 CYS A N 1
ATOM 709 C CA . CYS A 1 85 ? 14.087 0.798 0.247 1.00 95.56 85 CYS A CA 1
ATOM 710 C C . CYS A 1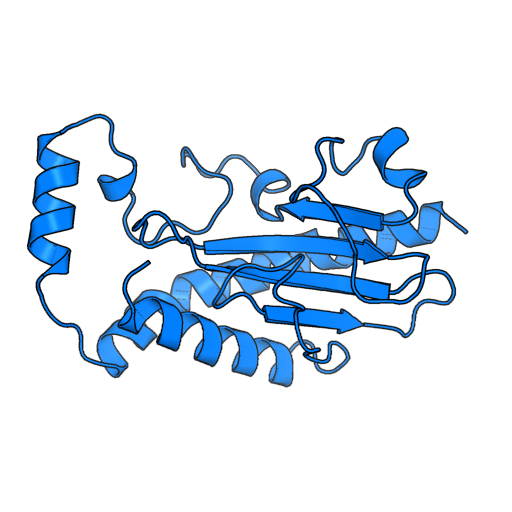 85 ? 14.510 2.262 0.481 1.00 95.56 85 CYS A C 1
ATOM 712 O O . CYS A 1 85 ? 13.675 3.164 0.462 1.00 95.56 85 CYS A O 1
ATOM 714 N N . MET A 1 86 ? 15.804 2.491 0.731 1.00 92.88 86 MET A N 1
ATOM 715 C CA . MET A 1 86 ? 16.328 3.825 1.079 1.00 92.88 86 MET A CA 1
ATOM 716 C C . MET A 1 86 ? 16.562 4.704 -0.145 1.00 92.88 86 MET A C 1
ATOM 718 O O . MET A 1 86 ? 16.618 5.927 -0.029 1.00 92.88 86 MET A O 1
ATOM 722 N N . GLU A 1 87 ? 16.771 4.081 -1.300 1.00 93.56 87 GLU A N 1
ATOM 723 C CA . GLU A 1 87 ? 16.974 4.771 -2.561 1.00 93.56 87 GLU A CA 1
ATOM 724 C C . GLU A 1 87 ? 15.717 5.561 -2.930 1.00 93.56 87 GLU A C 1
ATOM 726 O O . GLU A 1 87 ? 14.594 5.071 -2.788 1.00 93.56 87 GLU A O 1
ATOM 731 N N . ALA A 1 88 ? 15.905 6.782 -3.434 1.00 91.69 88 ALA A N 1
ATOM 732 C CA . ALA A 1 88 ? 14.785 7.568 -3.925 1.00 91.69 88 ALA A CA 1
ATOM 733 C C . ALA A 1 88 ? 14.112 6.833 -5.105 1.00 91.69 88 ALA A C 1
ATOM 735 O O . ALA A 1 88 ? 14.827 6.299 -5.957 1.00 91.69 88 ALA A O 1
ATOM 736 N N . PRO A 1 89 ? 12.768 6.840 -5.212 1.00 91.75 89 PRO A N 1
ATOM 737 C CA . PRO A 1 89 ? 12.042 6.048 -6.215 1.00 91.75 89 PRO A CA 1
ATOM 738 C C . PRO A 1 89 ? 12.554 6.249 -7.656 1.00 91.75 89 PRO A C 1
ATOM 740 O O . PRO A 1 89 ? 12.722 5.301 -8.429 1.00 91.75 89 PRO A O 1
ATOM 743 N N . ASP A 1 90 ? 12.868 7.498 -8.005 1.00 92.81 90 ASP A N 1
ATOM 744 C CA . ASP A 1 90 ? 13.269 7.891 -9.358 1.00 92.81 90 ASP A CA 1
ATOM 745 C C . ASP A 1 90 ? 14.789 7.827 -9.602 1.00 92.81 90 ASP A C 1
ATOM 747 O O . ASP A 1 90 ? 15.253 8.154 -10.695 1.00 92.81 90 ASP A O 1
ATOM 751 N N . SER A 1 91 ? 15.584 7.381 -8.623 1.00 94.50 91 SER A N 1
ATOM 752 C CA . SER A 1 91 ? 17.047 7.363 -8.730 1.00 94.50 91 SER A CA 1
ATOM 753 C C . SER A 1 91 ? 17.565 6.254 -9.658 1.00 94.50 91 SER A C 1
ATOM 755 O O . SER A 1 91 ? 16.884 5.257 -9.913 1.00 94.50 91 SER A O 1
ATOM 757 N N . ALA A 1 92 ? 18.782 6.404 -10.187 1.00 94.50 92 ALA A N 1
ATOM 758 C CA . ALA A 1 92 ? 19.412 5.364 -11.007 1.00 94.50 92 ALA A CA 1
ATOM 759 C C . ALA A 1 92 ? 19.746 4.113 -10.173 1.00 94.50 92 ALA A C 1
ATOM 761 O O . ALA A 1 92 ? 19.627 2.988 -10.657 1.00 94.50 92 ALA A O 1
ATOM 762 N N . GLU A 1 93 ? 20.098 4.310 -8.901 1.00 95.00 93 GLU A N 1
ATOM 763 C CA . GLU A 1 93 ? 20.386 3.248 -7.935 1.00 95.00 93 GLU A CA 1
ATOM 764 C C . GLU A 1 93 ? 19.156 2.375 -7.696 1.00 95.00 93 GLU A C 1
ATOM 766 O O . GLU A 1 93 ? 19.283 1.154 -7.685 1.00 95.00 93 GLU A O 1
ATOM 771 N N . ALA A 1 94 ? 17.963 2.972 -7.578 1.00 94.44 94 ALA A N 1
ATOM 772 C CA . ALA A 1 94 ? 16.720 2.214 -7.489 1.00 94.44 94 ALA A CA 1
ATOM 773 C C . ALA A 1 94 ? 16.533 1.323 -8.728 1.00 94.44 94 ALA A C 1
ATOM 775 O O . ALA A 1 94 ? 16.277 0.130 -8.580 1.00 94.44 94 ALA A O 1
ATOM 776 N N . LEU A 1 95 ? 16.733 1.867 -9.938 1.00 94.56 95 LEU A N 1
ATOM 777 C CA . LEU A 1 95 ? 16.493 1.167 -11.209 1.00 94.56 95 LEU A CA 1
ATOM 778 C C . LEU A 1 95 ? 17.341 -0.107 -11.373 1.00 94.56 95 LEU A C 1
ATOM 780 O O . LEU A 1 95 ? 16.884 -1.085 -11.962 1.00 94.56 95 LEU A O 1
ATOM 784 N N . VAL A 1 96 ? 18.567 -0.123 -10.848 1.00 95.19 96 VAL A N 1
ATOM 785 C CA . VAL A 1 96 ? 19.460 -1.286 -10.976 1.00 95.19 96 VAL A CA 1
ATOM 786 C C . VAL A 1 96 ? 19.189 -2.387 -9.945 1.00 95.19 96 VAL A C 1
ATOM 788 O O . VAL A 1 96 ? 19.740 -3.480 -10.081 1.00 95.19 96 VAL A O 1
ATOM 791 N N . ARG A 1 97 ? 18.332 -2.156 -8.939 1.00 95.88 97 ARG A N 1
ATOM 792 C CA . ARG A 1 97 ? 18.026 -3.166 -7.915 1.00 95.88 97 ARG A CA 1
ATOM 793 C C . ARG A 1 97 ? 17.223 -4.334 -8.480 1.00 95.88 97 ARG A C 1
ATOM 795 O O . ARG A 1 97 ? 16.281 -4.162 -9.255 1.00 95.88 97 ARG A O 1
ATOM 802 N N . GLU A 1 98 ? 17.546 -5.535 -8.004 1.00 97.19 98 GLU A N 1
ATOM 803 C CA . GLU A 1 98 ? 16.735 -6.730 -8.256 1.00 97.19 98 GLU A CA 1
ATOM 804 C C . GLU A 1 98 ? 15.344 -6.598 -7.629 1.00 97.19 98 GLU A C 1
ATOM 806 O O . GLU A 1 98 ? 14.343 -6.935 -8.255 1.00 97.19 98 GLU A O 1
ATOM 811 N N . GLU A 1 99 ? 15.279 -6.058 -6.414 1.00 97.69 99 GLU A N 1
ATOM 812 C CA . GLU A 1 99 ? 14.043 -5.817 -5.677 1.00 97.69 99 GLU A CA 1
ATOM 813 C C . GLU A 1 99 ? 14.062 -4.398 -5.111 1.00 97.69 99 GLU A C 1
ATOM 815 O O . GLU A 1 99 ? 15.050 -3.963 -4.503 1.00 97.69 99 GLU A O 1
ATOM 820 N N . HIS A 1 100 ? 12.966 -3.677 -5.319 1.00 97.69 100 HIS A N 1
ATOM 821 C CA . HIS A 1 100 ? 12.797 -2.316 -4.832 1.00 97.69 100 HIS A CA 1
ATOM 822 C C . HIS A 1 100 ? 11.334 -2.076 -4.481 1.00 97.69 100 HIS A C 1
ATOM 824 O O . HIS A 1 100 ? 10.442 -2.458 -5.238 1.00 97.69 100 HIS A O 1
ATOM 830 N N . VAL A 1 101 ? 11.098 -1.434 -3.340 1.00 97.44 101 VAL A N 1
ATOM 831 C CA . VAL A 1 101 ? 9.782 -0.949 -2.918 1.00 97.44 101 VAL A CA 1
ATOM 832 C C . VAL A 1 101 ? 9.934 0.429 -2.288 1.00 97.44 101 VAL A C 1
ATOM 834 O O . VAL A 1 101 ? 10.866 0.663 -1.519 1.00 97.44 101 VAL A O 1
ATOM 837 N N . CYS A 1 102 ? 9.004 1.329 -2.576 1.00 96.31 102 CYS A N 1
ATOM 838 C CA . CYS A 1 102 ? 8.945 2.664 -1.989 1.00 96.31 102 CYS A CA 1
ATOM 839 C C . CYS A 1 102 ? 7.522 2.980 -1.529 1.00 96.31 102 CYS A C 1
ATOM 841 O O . CYS A 1 102 ? 6.565 2.343 -1.978 1.00 96.31 102 CYS A O 1
ATOM 843 N N . ARG A 1 103 ? 7.345 3.965 -0.641 1.00 95.44 103 ARG A N 1
ATOM 844 C CA . ARG A 1 103 ? 5.996 4.378 -0.232 1.00 95.44 103 ARG A CA 1
ATOM 845 C C . ARG A 1 103 ? 5.379 5.244 -1.314 1.00 95.44 103 ARG A C 1
ATOM 847 O O . ARG A 1 103 ? 5.960 6.240 -1.734 1.00 95.44 103 ARG A O 1
ATOM 854 N N . LEU A 1 104 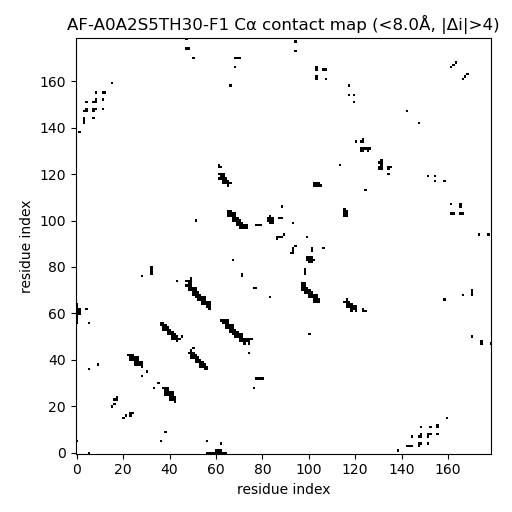? 4.154 4.913 -1.700 1.00 95.69 104 LEU A N 1
ATOM 855 C CA . LEU A 1 104 ? 3.385 5.698 -2.657 1.00 95.69 104 LEU A CA 1
ATOM 856 C C . LEU A 1 104 ? 3.209 7.145 -2.182 1.00 95.69 104 LEU A C 1
ATOM 858 O O . LEU A 1 104 ? 3.316 8.062 -2.987 1.00 95.69 104 LEU A O 1
ATOM 862 N N . GLY A 1 105 ? 2.983 7.373 -0.887 1.00 92.25 105 GLY A N 1
ATOM 863 C CA . GLY A 1 105 ? 2.798 8.731 -0.380 1.00 92.25 105 GLY A CA 1
ATOM 864 C C . GLY A 1 105 ? 4.056 9.603 -0.426 1.00 92.25 105 GLY A C 1
ATOM 865 O O . GLY A 1 105 ? 3.907 10.818 -0.497 1.00 92.25 105 GLY A O 1
ATOM 866 N N . ASP A 1 106 ? 5.265 9.024 -0.487 1.00 89.75 106 ASP A N 1
ATOM 867 C CA . ASP A 1 106 ? 6.507 9.791 -0.710 1.00 89.75 106 ASP A CA 1
ATOM 868 C C . ASP A 1 106 ? 6.565 10.364 -2.143 1.00 89.75 106 ASP A C 1
ATOM 870 O O . ASP A 1 106 ? 7.305 11.305 -2.417 1.00 89.75 106 ASP A O 1
ATOM 874 N N . MET A 1 107 ? 5.775 9.810 -3.069 1.00 90.12 107 MET A N 1
ATOM 875 C CA . MET A 1 107 ? 5.722 10.223 -4.476 1.00 90.12 107 MET A CA 1
ATOM 876 C C . MET A 1 107 ? 4.605 11.227 -4.774 1.00 90.12 107 MET A C 1
ATOM 878 O O . MET A 1 107 ? 4.453 11.652 -5.927 1.00 90.12 107 MET A O 1
ATOM 882 N N . LEU A 1 108 ? 3.778 11.544 -3.776 1.00 89.44 108 LEU A N 1
ATOM 883 C CA . LEU A 1 108 ? 2.666 12.476 -3.906 1.00 89.44 108 LEU A CA 1
ATOM 884 C C . LEU A 1 108 ? 3.126 13.895 -3.540 1.00 89.44 108 LEU A C 1
ATOM 886 O O . LEU A 1 108 ? 4.015 14.058 -2.703 1.00 89.44 108 LEU A O 1
ATOM 890 N N . PRO A 1 109 ? 2.510 14.941 -4.120 1.00 81.75 109 PRO A N 1
ATOM 891 C CA . PRO A 1 109 ? 2.735 16.310 -3.673 1.00 81.75 109 PRO A CA 1
ATOM 892 C C . PRO A 1 109 ? 2.500 16.439 -2.165 1.00 81.75 109 PRO A C 1
ATOM 894 O O . PRO A 1 109 ? 1.600 15.794 -1.624 1.00 81.75 109 PRO A O 1
ATOM 897 N N . ALA A 1 110 ? 3.278 17.294 -1.496 1.00 71.94 110 ALA A N 1
ATOM 898 C CA . ALA A 1 110 ? 3.161 17.507 -0.058 1.00 71.94 110 ALA A CA 1
ATOM 899 C C . ALA A 1 110 ? 1.716 17.876 0.322 1.00 71.94 110 ALA A C 1
ATOM 901 O O . ALA A 1 110 ? 1.212 18.937 -0.040 1.00 71.94 110 ALA A O 1
ATOM 902 N N . ARG A 1 111 ? 1.045 17.002 1.080 1.00 66.62 111 ARG A N 1
ATOM 903 C CA . ARG A 1 111 ? -0.369 17.160 1.469 1.00 66.62 111 ARG A CA 1
ATOM 904 C C . ARG A 1 111 ? -0.564 18.020 2.724 1.00 66.62 111 ARG A C 1
ATOM 906 O O . ARG A 1 111 ? -1.586 17.911 3.392 1.00 66.62 111 ARG A O 1
ATOM 913 N N . GLY A 1 112 ? 0.443 18.815 3.099 1.00 60.19 112 GLY A N 1
ATOM 914 C CA . GLY A 1 112 ? 0.461 19.545 4.372 1.00 60.19 112 GLY A CA 1
ATOM 915 C C . GLY A 1 112 ? 0.437 18.637 5.610 1.00 60.19 112 GLY A C 1
ATOM 916 O O . GLY A 1 112 ? 0.156 19.114 6.704 1.00 60.19 112 GLY A O 1
ATOM 917 N N . GLN A 1 113 ? 0.708 17.336 5.446 1.00 60.84 113 GLN A N 1
ATOM 918 C CA . GLN A 1 113 ? 0.749 16.354 6.527 1.00 60.84 113 GLN A CA 1
ATOM 919 C C . GLN A 1 113 ? 2.190 15.901 6.788 1.00 60.84 113 GLN A C 1
ATOM 921 O O . GLN A 1 113 ? 2.977 15.800 5.846 1.00 60.84 113 GLN A O 1
ATOM 926 N N . PRO A 1 114 ? 2.541 15.610 8.052 1.00 57.59 114 PRO A N 1
ATOM 927 C CA . PRO A 1 114 ? 3.906 15.264 8.440 1.00 57.59 114 PRO A CA 1
ATOM 928 C C . PRO A 1 114 ? 4.341 13.853 8.010 1.00 57.59 114 PRO A C 1
ATOM 930 O O . PRO A 1 114 ? 5.527 13.549 8.098 1.00 57.59 114 PRO A O 1
ATOM 933 N N . ALA A 1 115 ? 3.419 12.987 7.569 1.00 64.88 115 ALA A N 1
ATOM 934 C CA . ALA A 1 115 ? 3.728 11.612 7.180 1.00 64.88 115 ALA A CA 1
ATOM 935 C C . ALA A 1 115 ? 3.306 11.312 5.739 1.00 64.88 115 ALA A C 1
ATOM 937 O O . ALA A 1 115 ? 2.293 11.811 5.252 1.00 64.88 115 ALA A O 1
ATOM 938 N N . SER A 1 116 ? 4.057 10.428 5.089 1.00 77.62 116 SER A N 1
ATOM 939 C CA . SER A 1 116 ? 3.826 9.955 3.724 1.00 77.62 116 SER A CA 1
ATOM 940 C C . SER A 1 116 ? 2.763 8.858 3.603 1.00 77.62 116 SER A C 1
ATOM 942 O O . SER A 1 116 ? 2.848 7.979 2.747 1.00 77.62 116 SER A O 1
ATOM 944 N N . GLY A 1 117 ? 1.743 8.909 4.458 1.00 88.12 117 GLY A N 1
ATOM 945 C CA . GLY A 1 117 ? 0.668 7.923 4.516 1.00 88.12 117 GLY A CA 1
ATOM 946 C C . GLY A 1 117 ? -0.707 8.560 4.645 1.00 88.12 117 GLY A C 1
ATOM 947 O O . GLY A 1 117 ? -0.862 9.780 4.675 1.00 88.12 117 GLY A O 1
ATOM 948 N N . TRP A 1 118 ? -1.721 7.710 4.755 1.00 93.38 118 TRP A N 1
ATOM 949 C CA . TRP A 1 118 ? -3.093 8.120 5.024 1.00 93.38 118 TRP A CA 1
ATOM 950 C C . TRP A 1 118 ? -3.322 8.127 6.525 1.00 93.38 118 TRP A C 1
ATOM 952 O O . TRP A 1 118 ? -3.418 7.067 7.145 1.00 93.38 118 TRP A O 1
ATOM 962 N N . ILE A 1 119 ? -3.391 9.323 7.106 1.00 91.81 119 ILE A N 1
ATOM 963 C CA . ILE A 1 119 ? -3.597 9.526 8.539 1.00 91.81 119 ILE A CA 1
ATOM 964 C C . ILE A 1 119 ? -5.075 9.826 8.796 1.00 91.81 119 ILE A C 1
ATOM 966 O O . ILE A 1 119 ? -5.582 10.858 8.362 1.00 91.81 119 ILE A O 1
ATOM 970 N N . LEU A 1 120 ? -5.758 8.950 9.532 1.00 90.25 120 LEU A N 1
ATOM 971 C CA . LEU A 1 120 ? -7.159 9.146 9.909 1.00 90.25 120 LEU A CA 1
ATOM 972 C C . LEU A 1 120 ? -7.303 10.160 11.042 1.00 90.25 120 LEU A C 1
ATOM 974 O O . LEU A 1 120 ? -8.250 10.940 11.055 1.00 90.25 120 LEU A O 1
ATOM 978 N N . ASP A 1 121 ? -6.370 10.140 11.994 1.00 87.38 121 ASP A N 1
ATOM 979 C CA . ASP A 1 121 ? -6.354 11.068 13.121 1.00 87.38 121 ASP A CA 1
ATOM 980 C C . ASP A 1 121 ? -4.975 11.715 13.274 1.00 87.38 121 ASP A C 1
ATOM 982 O O . ASP A 1 121 ? -4.060 11.162 13.896 1.00 87.38 121 ASP A O 1
ATOM 986 N N . ALA A 1 122 ? -4.829 12.911 12.699 1.00 85.81 122 ALA A N 1
ATOM 987 C CA . ALA A 1 122 ? -3.586 13.677 12.727 1.00 85.81 122 ALA A CA 1
ATOM 988 C C . ALA A 1 122 ? -3.141 14.054 14.149 1.00 85.81 122 ALA A C 1
ATOM 990 O O . ALA A 1 122 ? -1.947 14.247 14.378 1.00 85.81 122 ALA A O 1
ATOM 991 N N . ARG A 1 123 ? -4.058 14.078 15.130 1.00 86.25 123 ARG A N 1
ATOM 992 C CA . ARG A 1 123 ? -3.726 14.358 16.538 1.00 86.25 123 ARG A CA 1
ATOM 993 C C . ARG A 1 123 ? -2.773 13.314 17.117 1.00 86.25 123 ARG A C 1
ATOM 995 O O . ARG A 1 123 ? -1.995 13.628 18.009 1.00 86.25 123 ARG A O 1
ATOM 1002 N N . THR A 1 124 ? -2.774 12.096 16.570 1.00 82.81 124 THR A N 1
ATOM 1003 C CA . THR A 1 124 ? -1.852 11.023 16.981 1.00 82.81 124 THR A CA 1
ATOM 1004 C C . THR A 1 124 ? -0.393 11.279 16.588 1.00 82.81 124 THR A C 1
ATOM 1006 O O . THR A 1 124 ? 0.488 10.594 17.095 1.00 82.81 124 THR A O 1
ATOM 1009 N N . TYR A 1 125 ? -0.134 12.263 15.721 1.00 81.38 125 TYR A N 1
ATOM 1010 C CA . TYR A 1 125 ? 1.204 12.728 15.335 1.00 81.38 125 TYR A CA 1
ATOM 1011 C C . TYR A 1 125 ? 1.499 14.150 15.839 1.00 81.38 125 TYR A C 1
ATOM 1013 O O . TYR A 1 125 ? 2.495 14.754 15.440 1.00 81.38 125 TYR A O 1
ATOM 1021 N N . SER A 1 126 ? 0.627 14.709 16.682 1.00 84.12 126 SER A N 1
ATOM 1022 C CA . SER A 1 126 ? 0.792 16.063 17.198 1.00 84.12 126 SER A CA 1
ATOM 1023 C C . SER A 1 126 ? 1.975 16.149 18.162 1.00 84.12 126 SER A C 1
ATOM 1025 O O . SER A 1 126 ? 2.231 15.232 18.941 1.00 84.12 126 SER A O 1
ATOM 1027 N N . THR A 1 127 ? 2.677 17.281 18.138 1.00 86.44 127 THR A N 1
ATOM 1028 C CA . THR A 1 127 ? 3.667 17.633 19.167 1.00 86.44 127 THR A CA 1
ATOM 1029 C C . THR A 1 127 ? 3.008 18.178 20.437 1.00 86.44 127 THR A C 1
ATOM 1031 O O . THR A 1 127 ? 3.669 18.286 21.469 1.00 86.44 127 THR A O 1
ATOM 1034 N N . ASP A 1 128 ? 1.710 18.503 20.388 1.00 90.06 128 ASP A N 1
ATOM 1035 C CA . ASP A 1 128 ? 0.921 18.919 21.545 1.00 90.06 128 ASP A CA 1
ATOM 1036 C C . ASP A 1 128 ? 0.449 17.694 22.340 1.00 90.06 128 ASP A C 1
ATOM 1038 O O . ASP A 1 128 ? -0.420 16.929 21.908 1.00 90.06 128 ASP A O 1
ATOM 1042 N N . PHE A 1 129 ? 0.999 17.543 23.545 1.00 88.69 129 PHE A N 1
ATOM 1043 C CA . PHE A 1 129 ? 0.675 16.454 24.463 1.00 88.69 129 PHE A CA 1
ATOM 1044 C C . PHE A 1 129 ? -0.827 16.346 24.768 1.00 88.69 129 PHE A C 1
ATOM 1046 O O . PHE A 1 129 ? -1.354 15.236 24.862 1.00 88.69 129 PHE A O 1
ATOM 1053 N N . ASN A 1 130 ? -1.545 17.469 24.874 1.00 91.69 130 ASN A N 1
ATOM 1054 C CA . ASN A 1 130 ? -2.977 17.447 25.180 1.00 91.69 130 ASN A CA 1
ATOM 1055 C C . ASN A 1 130 ? -3.791 16.857 24.023 1.00 91.69 130 ASN A C 1
ATOM 1057 O O . ASN A 1 130 ? -4.748 16.119 24.258 1.00 91.69 130 ASN A O 1
ATOM 1061 N N . GLN A 1 131 ? -3.393 17.131 22.778 1.00 89.81 131 GLN A N 1
ATOM 1062 C CA . GLN A 1 131 ? -4.039 16.552 21.598 1.00 89.81 131 GLN A CA 1
ATOM 1063 C C . GLN A 1 131 ? -3.798 15.048 21.507 1.00 89.81 131 GLN A C 1
ATOM 1065 O O . GLN A 1 131 ? -4.731 14.298 21.213 1.00 89.81 131 GLN A O 1
ATOM 1070 N N . VAL A 1 132 ? -2.574 14.602 21.807 1.00 87.44 132 VAL A N 1
ATOM 1071 C CA . VAL A 1 132 ? -2.241 13.174 21.849 1.00 87.44 132 VAL A CA 1
ATOM 1072 C C . VAL A 1 132 ? -3.077 12.470 22.918 1.00 87.44 132 VAL A C 1
ATOM 1074 O O . VAL A 1 132 ? -3.725 11.466 22.623 1.00 87.44 132 VAL A O 1
ATOM 1077 N N . MET A 1 133 ? -3.146 13.019 24.134 1.00 88.31 133 MET A N 1
ATOM 1078 C CA . MET A 1 133 ? -3.929 12.431 25.227 1.00 88.31 133 MET A CA 1
ATOM 1079 C C . MET A 1 133 ? -5.432 12.401 24.934 1.00 88.31 133 MET A C 1
ATOM 1081 O O . MET A 1 133 ? -6.081 11.390 25.211 1.00 88.31 133 MET A O 1
ATOM 1085 N N . ALA A 1 134 ? -5.986 13.459 24.336 1.00 87.44 134 ALA A N 1
ATOM 1086 C CA . ALA A 1 134 ? -7.385 13.487 23.913 1.00 87.44 134 ALA A CA 1
ATOM 1087 C C . ALA A 1 134 ? -7.680 12.397 22.869 1.00 87.44 134 ALA A C 1
ATOM 1089 O O . ALA A 1 134 ? -8.636 11.635 23.024 1.00 87.44 134 ALA A O 1
ATOM 1090 N N . ALA A 1 135 ? -6.814 12.250 21.860 1.00 87.19 135 ALA A N 1
ATOM 1091 C CA . ALA A 1 135 ? -6.942 11.188 20.867 1.00 87.19 135 ALA A CA 1
ATOM 1092 C C . ALA A 1 135 ? -6.848 9.795 21.514 1.00 87.19 135 ALA A C 1
ATOM 1094 O O . ALA A 1 135 ? -7.638 8.909 21.196 1.00 87.19 135 ALA A O 1
ATOM 1095 N N . MET A 1 136 ? -5.933 9.587 22.466 1.00 85.06 136 MET A N 1
ATOM 1096 C CA . MET A 1 136 ? -5.827 8.316 23.192 1.00 85.06 136 MET A CA 1
ATOM 1097 C C . MET A 1 136 ? -7.071 8.004 24.034 1.00 85.06 136 MET A C 1
ATOM 1099 O O . MET A 1 136 ? -7.502 6.851 24.062 1.00 85.06 136 MET A O 1
ATOM 1103 N N . ALA A 1 137 ? -7.671 9.005 24.682 1.00 85.69 137 ALA A N 1
ATOM 1104 C CA . ALA A 1 137 ? -8.902 8.833 25.451 1.00 85.69 137 ALA A CA 1
ATOM 1105 C C . ALA A 1 137 ? -10.087 8.452 24.548 1.00 85.69 137 ALA A C 1
ATOM 1107 O O . ALA A 1 137 ? -10.791 7.482 24.824 1.00 85.69 137 ALA A O 1
ATOM 1108 N N . GLU A 1 138 ? -10.263 9.143 23.419 1.00 84.88 138 GLU A N 1
ATOM 1109 C CA . GLU A 1 138 ? -11.318 8.834 22.444 1.00 84.88 138 GLU A CA 1
ATOM 1110 C C . GLU A 1 138 ? -11.160 7.439 21.825 1.00 84.88 138 GLU A C 1
ATOM 1112 O O . GLU A 1 138 ? -12.149 6.782 21.503 1.00 84.88 138 GLU A O 1
ATOM 1117 N N . ARG A 1 139 ? -9.928 6.934 21.699 1.00 82.38 139 ARG A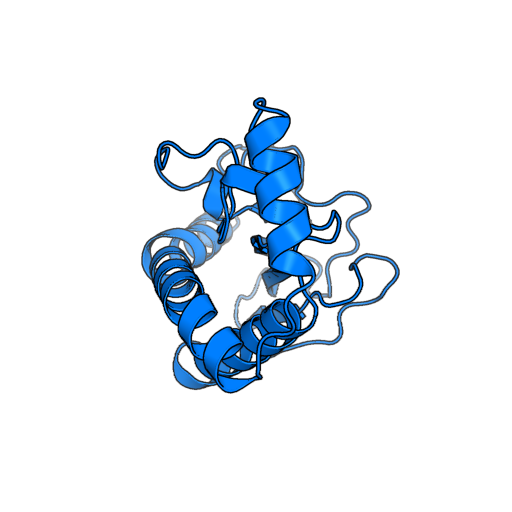 N 1
ATOM 1118 C CA . ARG A 1 139 ? -9.663 5.580 21.184 1.00 82.38 139 ARG A CA 1
ATOM 1119 C C . ARG A 1 139 ? -10.141 4.464 22.104 1.00 82.38 139 ARG A C 1
ATOM 1121 O O . ARG A 1 139 ? -10.274 3.338 21.629 1.00 82.38 139 ARG A O 1
ATOM 1128 N N . GLN A 1 140 ? -10.405 4.750 23.379 1.00 78.19 140 GLN A N 1
ATOM 1129 C CA . GLN A 1 140 ? -11.013 3.774 24.288 1.00 78.19 140 GLN A CA 1
ATOM 1130 C C . GLN A 1 140 ? -12.489 3.522 23.953 1.00 78.19 140 GLN A C 1
ATOM 1132 O O . GLN A 1 140 ? -13.039 2.487 24.336 1.00 78.19 140 GLN A O 1
ATOM 1137 N N . LEU A 1 141 ? -13.130 4.431 23.208 1.00 81.38 141 LEU A N 1
ATOM 1138 C CA . LEU A 1 141 ? -14.483 4.223 22.715 1.00 81.38 141 LEU A CA 1
ATOM 1139 C C . LEU A 1 141 ? -14.462 3.148 21.629 1.00 81.38 141 LEU A C 1
ATOM 1141 O O . LEU A 1 141 ? -13.865 3.300 20.559 1.00 81.38 141 LEU A O 1
ATOM 1145 N N . LYS A 1 142 ? -15.142 2.041 21.918 1.00 79.50 142 LYS A N 1
ATOM 1146 C CA . LYS A 1 142 ? -15.314 0.950 20.968 1.00 79.50 142 LYS A CA 1
ATOM 1147 C C . LYS A 1 142 ? -16.196 1.421 19.815 1.00 79.50 142 LYS A C 1
ATOM 1149 O O . LYS A 1 142 ? -17.369 1.723 20.016 1.00 79.50 142 LYS A O 1
ATOM 1154 N N . LEU A 1 143 ? -15.630 1.434 18.614 1.00 87.50 143 LEU A N 1
ATOM 1155 C CA . LEU A 1 143 ? -16.389 1.634 17.386 1.00 87.50 143 LEU A CA 1
ATOM 1156 C C . LEU A 1 143 ? -17.092 0.337 16.997 1.00 87.50 143 LEU A C 1
ATOM 1158 O O . LEU A 1 143 ? -16.548 -0.759 17.170 1.00 87.50 143 LEU A O 1
ATOM 1162 N N . ASP A 1 144 ? -18.286 0.448 16.429 1.00 93.31 144 ASP A N 1
ATOM 1163 C CA . ASP A 1 144 ? -18.862 -0.687 15.722 1.00 93.31 144 ASP A CA 1
ATOM 1164 C C . ASP A 1 144 ? -18.200 -0.873 14.339 1.00 93.31 144 ASP A C 1
ATOM 1166 O O . ASP A 1 144 ? -17.473 -0.015 13.820 1.00 93.31 144 ASP A O 1
ATOM 1170 N N . LYS A 1 145 ? -18.436 -2.040 13.728 1.00 94.69 145 LYS A N 1
ATOM 1171 C CA . LYS A 1 145 ? -17.838 -2.399 12.434 1.00 94.69 145 LYS A CA 1
ATOM 1172 C C . LYS A 1 145 ? -18.257 -1.435 11.312 1.00 94.69 145 LYS A C 1
ATOM 1174 O O . LYS A 1 145 ? -17.454 -1.155 10.422 1.00 94.69 145 LYS A O 1
ATOM 1179 N N . GLN A 1 146 ? -19.498 -0.955 11.325 1.00 96.12 146 GLN A N 1
ATOM 1180 C CA . GLN A 1 146 ? -20.043 -0.103 10.272 1.00 96.12 146 GLN A CA 1
ATOM 1181 C C . GLN A 1 146 ? -19.473 1.314 10.361 1.00 96.12 146 GLN A C 1
ATOM 1183 O O . GLN A 1 146 ? -19.046 1.858 9.344 1.00 96.12 146 GLN A O 1
ATOM 1188 N N . GLN A 1 147 ? -19.376 1.875 11.564 1.00 95.19 147 GLN A N 1
ATOM 1189 C CA . GLN A 1 147 ? -18.719 3.153 11.832 1.00 95.19 147 GLN A CA 1
ATOM 1190 C C . GLN A 1 147 ? -17.257 3.127 11.383 1.00 95.19 147 GLN A C 1
ATOM 1192 O O . GLN A 1 147 ? -16.807 4.034 10.684 1.00 95.19 147 GLN A O 1
ATOM 1197 N N . ALA A 1 148 ? -16.528 2.057 11.719 1.00 95.19 148 ALA A N 1
ATOM 1198 C CA . ALA A 1 148 ? -15.146 1.880 11.289 1.00 95.19 148 ALA A CA 1
ATOM 1199 C C . ALA A 1 148 ? -15.005 1.834 9.762 1.00 95.19 148 ALA A C 1
ATOM 1201 O O . ALA A 1 148 ? -14.098 2.452 9.204 1.00 95.19 148 ALA A O 1
ATOM 1202 N N . ARG A 1 149 ? -15.925 1.141 9.083 1.00 97.31 149 ARG A N 1
ATOM 1203 C CA . ARG A 1 149 ? -15.969 1.077 7.619 1.00 97.31 149 ARG A CA 1
ATOM 1204 C C . ARG A 1 149 ? -16.239 2.445 6.995 1.00 97.31 149 ARG A C 1
ATOM 1206 O O . ARG A 1 149 ? -15.502 2.836 6.098 1.00 97.31 149 ARG A O 1
ATOM 1213 N N . ILE A 1 150 ? -17.244 3.173 7.482 1.00 96.69 150 ILE A N 1
ATOM 1214 C CA . ILE A 1 150 ? -17.597 4.511 6.982 1.00 96.69 150 ILE A CA 1
ATOM 1215 C C . ILE A 1 150 ? -16.425 5.481 7.157 1.00 96.69 150 ILE A C 1
ATOM 1217 O O . ILE A 1 150 ? -16.073 6.183 6.214 1.00 96.69 150 ILE A O 1
ATOM 1221 N N . ALA A 1 151 ? -15.785 5.482 8.329 1.00 95.06 151 ALA A N 1
ATOM 1222 C CA . ALA A 1 151 ? -14.649 6.357 8.609 1.00 95.06 151 ALA A CA 1
ATOM 1223 C C . ALA A 1 151 ? -13.426 6.049 7.727 1.00 95.06 151 ALA A C 1
ATOM 1225 O O . ALA A 1 151 ? -12.705 6.961 7.336 1.00 95.06 151 ALA A O 1
ATOM 1226 N N . MET A 1 152 ? -13.192 4.773 7.404 1.00 96.44 152 MET A N 1
ATOM 1227 C CA . MET A 1 152 ? -12.034 4.334 6.619 1.00 96.44 152 MET A CA 1
ATOM 1228 C C . MET A 1 152 ? -12.218 4.516 5.103 1.00 96.44 152 MET A C 1
ATOM 1230 O O . MET A 1 152 ? -11.240 4.731 4.389 1.00 96.44 152 MET A O 1
ATOM 1234 N N . GLN A 1 153 ? -13.458 4.442 4.611 1.00 97.94 153 GLN A N 1
ATOM 1235 C CA . GLN A 1 153 ? -13.799 4.518 3.186 1.00 97.94 153 GLN A CA 1
ATOM 1236 C C . GLN A 1 153 ? -13.115 5.672 2.426 1.00 97.94 153 GLN A C 1
ATOM 1238 O O . GLN A 1 153 ? -12.434 5.369 1.446 1.00 97.94 153 GLN A O 1
ATOM 1243 N N . PRO A 1 154 ? -13.199 6.951 2.854 1.00 97.06 154 PRO A N 1
ATOM 1244 C CA . PRO A 1 154 ? -12.612 8.053 2.086 1.00 97.06 154 PRO A CA 1
ATOM 1245 C C . PRO A 1 154 ? -11.089 7.942 1.937 1.00 97.06 154 PRO A C 1
ATOM 1247 O O . PRO A 1 154 ? -10.546 8.314 0.901 1.00 97.06 154 PRO A O 1
ATOM 1250 N N . PHE A 1 155 ? -10.394 7.390 2.936 1.00 96.25 155 PHE A N 1
ATOM 1251 C CA . PHE A 1 155 ? -8.944 7.195 2.875 1.00 96.25 155 PHE A CA 1
ATOM 1252 C C . PHE A 1 155 ? -8.568 6.079 1.906 1.00 96.25 155 PHE A C 1
ATOM 1254 O O . PHE A 1 155 ? -7.595 6.209 1.171 1.00 96.25 155 PHE A O 1
ATOM 1261 N N . VAL A 1 156 ? -9.347 4.994 1.868 1.00 98.12 156 VAL A N 1
ATOM 1262 C CA . VAL A 1 156 ? -9.148 3.924 0.881 1.00 98.12 156 VAL A CA 1
ATOM 1263 C C . VAL A 1 156 ? -9.437 4.438 -0.528 1.00 98.12 156 VAL A C 1
ATOM 1265 O O . VAL A 1 156 ? -8.668 4.154 -1.441 1.00 98.12 156 VAL A O 1
ATOM 1268 N N . ASP A 1 157 ? -10.498 5.223 -0.711 1.00 97.81 157 ASP A N 1
ATOM 1269 C CA . ASP A 1 157 ? -10.853 5.782 -2.017 1.00 97.81 157 ASP A CA 1
ATOM 1270 C C . ASP A 1 157 ? -9.754 6.705 -2.557 1.00 97.81 157 ASP A C 1
ATOM 1272 O O . ASP A 1 157 ? -9.318 6.547 -3.700 1.00 97.81 157 ASP A O 1
ATOM 1276 N N . ASP A 1 158 ? -9.253 7.617 -1.724 1.00 96.38 158 ASP A N 1
ATOM 1277 C CA . ASP A 1 158 ? -8.132 8.487 -2.077 1.00 96.38 158 ASP A CA 1
ATOM 1278 C C . ASP A 1 158 ? -6.844 7.688 -2.342 1.00 96.38 158 ASP A C 1
ATOM 1280 O O . ASP A 1 158 ? -6.126 7.968 -3.305 1.00 96.38 158 ASP A O 1
ATOM 1284 N N . ALA A 1 159 ? -6.584 6.629 -1.573 1.00 97.06 159 ALA A N 1
ATOM 1285 C CA . ALA A 1 159 ? -5.433 5.766 -1.802 1.00 97.06 159 ALA A CA 1
ATOM 1286 C C . ALA A 1 159 ? -5.494 5.018 -3.145 1.00 97.06 159 ALA A C 1
ATOM 1288 O O . ALA A 1 159 ? -4.479 4.889 -3.833 1.00 97.06 159 ALA A O 1
ATOM 1289 N N . PHE A 1 160 ? -6.682 4.577 -3.565 1.00 98.19 160 PHE A N 1
ATOM 1290 C CA . PHE A 1 160 ? -6.891 3.983 -4.889 1.00 98.19 160 PHE A CA 1
ATOM 1291 C C . PHE A 1 160 ? -6.765 5.002 -6.021 1.00 98.19 160 PHE A C 1
ATOM 1293 O O . PHE A 1 160 ? -6.269 4.667 -7.097 1.00 98.19 160 PHE A O 1
ATOM 1300 N N . THR A 1 161 ? -7.185 6.245 -5.802 1.00 97.12 161 THR A N 1
ATOM 1301 C CA . THR A 1 161 ? -6.930 7.335 -6.752 1.00 97.12 161 THR A CA 1
ATOM 1302 C C . THR A 1 161 ? -5.428 7.561 -6.915 1.00 97.12 161 THR A C 1
ATOM 1304 O O . THR A 1 161 ? -4.927 7.478 -8.034 1.00 97.12 161 THR A O 1
ATOM 1307 N N . ALA A 1 162 ? -4.681 7.685 -5.814 1.00 96.81 162 ALA A N 1
ATOM 1308 C CA . ALA A 1 162 ? -3.224 7.816 -5.845 1.00 96.81 162 ALA A CA 1
ATOM 1309 C C . ALA A 1 162 ? -2.525 6.620 -6.521 1.00 96.81 162 ALA A C 1
ATOM 1311 O O . ALA A 1 162 ? -1.584 6.803 -7.297 1.00 96.81 162 ALA A O 1
ATOM 1312 N N . LEU A 1 163 ? -2.990 5.391 -6.268 1.00 97.62 163 LEU A N 1
ATOM 1313 C CA . LEU A 1 163 ? -2.475 4.195 -6.937 1.00 97.62 163 LEU A CA 1
ATOM 1314 C C . LEU A 1 163 ? -2.660 4.286 -8.453 1.00 97.62 163 LEU A C 1
ATOM 1316 O O . LEU A 1 163 ? -1.696 4.090 -9.185 1.00 97.62 163 LEU A O 1
ATOM 1320 N N . ARG A 1 164 ? -3.866 4.604 -8.930 1.00 97.50 164 ARG A N 1
ATOM 1321 C CA . ARG A 1 164 ? -4.168 4.654 -10.370 1.00 97.50 164 ARG A CA 1
ATOM 1322 C C . ARG A 1 164 ? -3.449 5.790 -11.085 1.00 97.50 164 ARG A C 1
ATOM 1324 O O . ARG A 1 164 ? -2.957 5.592 -12.189 1.00 97.50 164 ARG A O 1
ATOM 1331 N N . GLU A 1 165 ? -3.399 6.963 -10.471 1.00 96.19 165 GLU A N 1
ATOM 1332 C CA . GLU A 1 165 ? -2.871 8.167 -11.117 1.00 96.19 165 GLU A CA 1
ATOM 1333 C C . GLU A 1 165 ? -1.348 8.256 -11.046 1.00 96.19 165 GLU A C 1
ATOM 1335 O O . GLU A 1 165 ? -0.720 8.824 -11.939 1.00 96.19 165 GLU A O 1
ATOM 1340 N N . ARG A 1 166 ? -0.740 7.701 -9.991 1.00 96.31 166 ARG A N 1
ATOM 1341 C CA . ARG A 1 166 ? 0.697 7.848 -9.738 1.00 96.31 166 ARG A CA 1
ATOM 1342 C C . ARG A 1 166 ? 1.415 6.522 -9.563 1.00 96.31 166 ARG A C 1
ATOM 1344 O O . ARG A 1 166 ? 2.455 6.329 -10.181 1.00 96.31 166 ARG A O 1
ATOM 1351 N N . GLY A 1 167 ? 0.884 5.622 -8.739 1.00 97.12 167 GLY A N 1
ATOM 1352 C CA . GLY A 1 167 ? 1.600 4.407 -8.354 1.00 97.12 167 GLY A CA 1
ATOM 1353 C C . GLY A 1 167 ? 1.796 3.404 -9.491 1.00 97.12 167 GLY A C 1
ATOM 1354 O O . GLY A 1 167 ? 2.926 3.033 -9.805 1.00 97.12 167 GLY A O 1
ATOM 1355 N N . LEU A 1 168 ? 0.702 2.986 -10.129 1.00 97.31 168 LEU A N 1
ATOM 1356 C CA . LEU A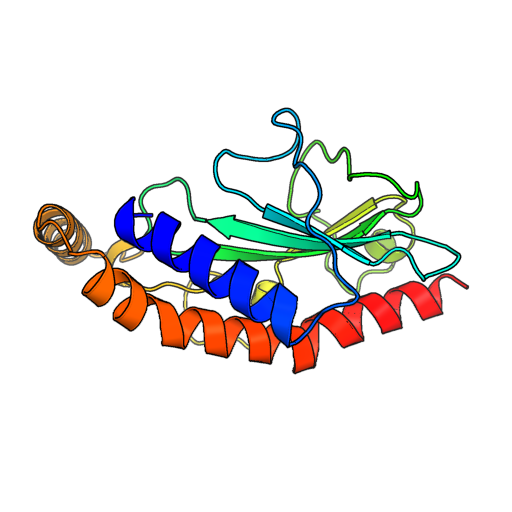 1 168 ? 0.730 2.016 -11.226 1.00 97.31 168 LEU A CA 1
ATOM 1357 C C . LEU A 1 168 ? 1.507 2.541 -12.442 1.00 97.31 168 LEU A C 1
ATOM 1359 O O . LEU A 1 168 ? 2.418 1.835 -12.879 1.00 97.31 168 LEU A O 1
ATOM 1363 N N . PRO A 1 169 ? 1.257 3.776 -12.938 1.00 97.56 169 PRO A N 1
ATOM 1364 C CA . PRO A 1 169 ? 2.020 4.310 -14.065 1.00 97.56 169 PRO A CA 1
ATOM 1365 C C . PRO A 1 169 ? 3.515 4.420 -13.764 1.00 97.56 169 PRO A C 1
ATOM 1367 O O . PRO A 1 169 ? 4.343 4.231 -14.652 1.00 97.56 169 PRO A O 1
ATOM 1370 N N . TRP A 1 170 ? 3.880 4.710 -12.510 1.00 96.94 170 TRP A N 1
ATOM 1371 C CA . TRP A 1 170 ? 5.280 4.762 -12.109 1.00 96.94 170 TRP A CA 1
ATOM 1372 C C . TRP A 1 170 ? 5.945 3.384 -12.173 1.00 96.94 170 TRP A C 1
ATOM 1374 O O . TRP A 1 170 ? 6.974 3.267 -12.832 1.00 96.94 170 TRP A O 1
ATOM 1384 N N . VAL A 1 171 ? 5.365 2.333 -11.575 1.00 97.06 171 VAL A N 1
ATOM 1385 C CA . VAL A 1 171 ? 5.957 0.977 -11.643 1.00 97.06 171 VAL A CA 1
ATOM 1386 C C . VAL A 1 171 ? 6.129 0.533 -13.098 1.00 97.06 171 VAL A C 1
ATOM 1388 O O . VAL A 1 171 ? 7.200 0.057 -13.474 1.00 97.06 171 VAL A O 1
ATOM 1391 N N . GLU A 1 172 ? 5.105 0.733 -13.929 1.00 96.00 172 GLU A N 1
ATOM 1392 C CA . GLU A 1 172 ? 5.137 0.384 -15.354 1.00 96.00 172 GLU A CA 1
ATOM 1393 C C . GLU A 1 172 ? 6.231 1.160 -16.103 1.00 96.00 172 GLU A C 1
ATOM 1395 O O . GLU A 1 172 ? 7.050 0.567 -16.809 1.00 96.00 172 GLU A O 1
ATOM 1400 N N . GLY A 1 173 ? 6.301 2.478 -15.900 1.00 96.31 173 GLY A N 1
ATOM 1401 C CA . GLY A 1 173 ? 7.300 3.338 -16.530 1.00 96.31 173 GLY A CA 1
ATOM 1402 C C . GLY A 1 173 ? 8.735 3.026 -16.100 1.00 96.31 173 GLY A C 1
ATOM 1403 O O . GLY A 1 173 ? 9.658 3.173 -16.902 1.00 96.31 173 GLY A O 1
ATOM 1404 N N . ARG A 1 174 ? 8.944 2.575 -14.857 1.00 95.56 174 ARG A N 1
ATOM 1405 C CA . ARG A 1 174 ? 10.261 2.144 -14.367 1.00 95.56 174 ARG A CA 1
ATOM 1406 C C . ARG A 1 174 ? 10.676 0.811 -14.972 1.00 95.56 174 ARG A C 1
ATOM 1408 O O . ARG A 1 174 ? 11.804 0.698 -15.433 1.00 95.56 174 ARG A O 1
ATOM 1415 N N . LEU A 1 175 ? 9.773 -0.164 -15.047 1.00 94.81 175 LEU A N 1
ATOM 1416 C CA . LEU A 1 175 ? 10.066 -1.456 -15.676 1.00 94.81 175 LEU A CA 1
ATOM 1417 C C . LEU A 1 175 ? 10.342 -1.336 -17.181 1.00 94.81 175 LEU A C 1
ATOM 1419 O O . LEU A 1 175 ? 11.216 -2.035 -17.696 1.00 94.81 175 LEU A O 1
ATOM 1423 N N . ALA A 1 176 ? 9.675 -0.409 -17.871 1.00 94.69 176 ALA A N 1
ATOM 1424 C CA . ALA A 1 176 ? 9.956 -0.112 -19.275 1.00 94.69 176 ALA A CA 1
ATOM 1425 C C . ALA A 1 176 ? 11.388 0.415 -19.498 1.00 94.69 176 ALA A C 1
ATOM 1427 O O . ALA A 1 176 ? 11.991 0.114 -20.520 1.00 94.69 176 ALA A O 1
ATOM 1428 N N . GLN A 1 177 ? 11.958 1.148 -18.534 1.00 94.25 177 GLN A N 1
ATOM 1429 C CA . GLN A 1 177 ? 13.346 1.638 -18.591 1.00 94.25 177 GLN A CA 1
ATOM 1430 C C . GLN A 1 177 ? 14.393 0.545 -18.320 1.00 94.25 177 GLN A C 1
ATOM 1432 O O . GLN A 1 177 ? 15.582 0.785 -18.507 1.00 94.25 177 GLN A O 1
ATOM 1437 N N . MET A 1 178 ? 13.974 -0.631 -17.843 1.00 90.50 178 MET A N 1
ATOM 1438 C CA . MET A 1 178 ? 14.862 -1.771 -17.580 1.00 90.50 178 MET A CA 1
ATOM 1439 C C . MET A 1 178 ? 14.991 -2.732 -18.768 1.00 90.50 178 MET A C 1
ATOM 1441 O O . MET A 1 178 ? 15.767 -3.686 -18.677 1.00 90.50 178 MET A O 1
ATOM 1445 N N . SER A 1 179 ? 14.184 -2.530 -19.815 1.00 78.25 179 SER A N 1
ATOM 1446 C CA . SER A 1 179 ? 14.168 -3.344 -21.038 1.00 78.25 179 SER A CA 1
ATOM 1447 C C . SER A 1 179 ? 15.180 -2.821 -22.049 1.00 78.25 179 SER A C 1
ATOM 1449 O O . SER A 1 179 ? 15.842 -3.670 -22.681 1.00 78.25 179 SER A O 1
#

Sequence (179 aa):
MRKEYGAALRELFAARMKTELPAWREVPAPKTWFFPGERLYVRDDHPLAWQLIVLQPDMKDHDAFNIEIGWSRLKRVPELSMRPCMEAPDSAEALVREEHVCRLGDMLPARGQPASGWILDARTYSTDFNQVMAAMAERQLKLDKQQARIAMQPFVDDAFTALRERGLPWVEGRLAQMS